Protein AF-0000000072194234 (afdb_homodimer)

Sequence (326 aa):
MRHMRSLVLFLTLMAVPFGAASADTGKDDGQKIIRNGEQASIKGPASCFTGNVRIDPLYPANNAMRSSGGSVTFEPGARSNWHVHPVGQVLIVTAGLGLTQEWGKPVQIIRPGDVVICPVGVKHWHGAAPNSSMTHISICEEKEPGKVVQWLEPVTDAQYDARMRHMRSLVLFLTLMAVPFGAASADTGKDDGQKIIRNGEQASIKGPASCFTGNVRIDPLYPANNAMRSSGGSVTFEPGARSNWHVHPVGQVLIVTAGLGLTQEWGKPVQIIRPGDVVICPVGVKHWHGAAPNSSMTHISICEEKEPGKVVQWLEPVTDAQYDAR

Solvent-accessible surface area (backbone atoms only — not comparable to full-atom values): 17644 Å² total; per-residue (Å²): 134,82,78,76,77,76,78,76,77,78,78,76,76,76,74,71,75,72,71,73,72,71,77,65,80,57,77,65,62,73,69,42,74,49,51,61,82,72,59,72,71,39,75,49,50,72,88,51,28,47,67,56,34,42,34,36,70,65,46,71,51,52,98,70,35,44,47,28,36,29,38,39,36,20,36,50,55,5,29,38,21,29,27,31,16,78,35,15,40,37,36,41,27,69,38,58,34,24,35,34,32,41,73,97,50,74,63,38,82,42,41,54,56,20,29,39,41,35,33,58,64,48,46,29,35,44,30,15,29,72,86,30,38,18,30,29,39,39,38,36,33,46,90,44,92,87,48,43,65,48,80,52,60,74,65,46,72,66,66,69,64,67,100,134,82,78,76,78,78,80,76,78,77,77,77,75,76,75,72,76,72,71,74,71,71,78,66,80,54,77,69,60,74,70,42,73,49,51,60,81,72,61,71,71,38,73,50,50,73,88,50,28,46,66,56,33,42,36,35,70,65,47,73,51,49,96,70,36,42,46,29,36,29,40,39,36,20,36,51,55,4,30,38,21,29,28,30,16,77,34,14,40,37,36,40,29,69,36,58,33,24,33,35,30,42,72,95,50,73,63,41,80,44,41,56,57,20,28,39,41,35,35,58,65,48,46,28,36,44,30,16,30,72,88,31,37,17,29,28,38,40,38,35,33,44,91,44,93,89,48,43,66,48,80,53,59,72,63,46,70,67,66,70,65,66,103

Structure (mmCIF, N/CA/C/O backbone):
data_AF-0000000072194234-model_v1
#
loop_
_entity.id
_entity.type
_entity.pdbx_description
1 polymer '4-carboxymuconolactone decarboxylase'
#
loop_
_atom_site.group_PDB
_atom_site.id
_atom_site.type_symbol
_atom_site.label_atom_id
_atom_site.label_alt_id
_atom_site.label_comp_id
_atom_site.label_asym_id
_atom_site.label_entity_id
_atom_site.label_seq_id
_atom_site.pdbx_PDB_ins_code
_atom_site.Cartn_x
_atom_site.Cartn_y
_atom_site.Cartn_z
_atom_site.occupancy
_atom_site.B_iso_or_equiv
_atom_site.auth_seq_id
_atom_site.auth_comp_id
_atom_site.auth_asym_id
_atom_site.auth_atom_id
_atom_site.pdbx_PDB_model_num
ATOM 1 N N . MET A 1 1 ? 35.125 -26.875 -56.562 1 33.91 1 MET A N 1
ATOM 2 C CA . MET A 1 1 ? 35.094 -26.688 -55.125 1 33.91 1 MET A CA 1
ATOM 3 C C . MET A 1 1 ? 34.656 -25.266 -54.781 1 33.91 1 MET A C 1
ATOM 5 O O . MET A 1 1 ? 35.438 -24.328 -54.844 1 33.91 1 MET A O 1
ATOM 9 N N . ARG A 1 2 ? 33.406 -24.875 -55.25 1 39.5 2 ARG A N 1
ATOM 10 C CA . ARG A 1 2 ? 32.844 -23.547 -55.156 1 39.5 2 ARG A CA 1
ATOM 11 C C . ARG A 1 2 ? 32.688 -23.109 -53.688 1 39.5 2 ARG A C 1
ATOM 13 O O . ARG A 1 2 ? 32.188 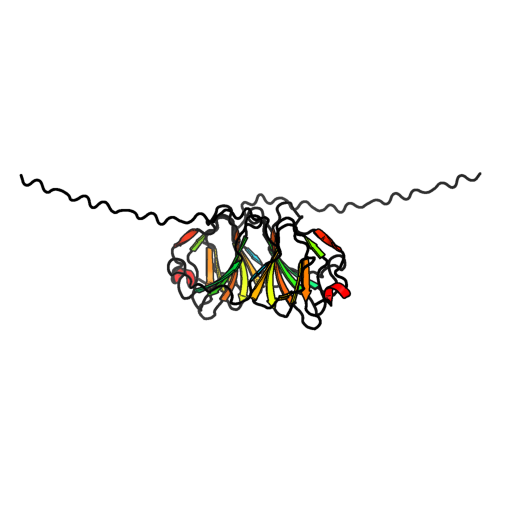-23.859 -52.875 1 39.5 2 ARG A O 1
ATOM 20 N N . HIS A 1 3 ? 33.656 -22.297 -53.25 1 43.22 3 HIS A N 1
ATOM 21 C CA . HIS A 1 3 ? 33.75 -21.656 -51.969 1 43.22 3 HIS A CA 1
ATOM 22 C C . HIS A 1 3 ? 32.5 -20.844 -51.656 1 43.22 3 HIS A C 1
ATOM 24 O O . HIS A 1 3 ? 32.156 -19.922 -52.406 1 43.22 3 HIS A O 1
ATOM 30 N N . MET A 1 4 ? 31.391 -21.547 -51.25 1 41.06 4 MET A N 1
ATOM 31 C CA . MET A 1 4 ? 30.172 -20.875 -50.844 1 41.06 4 MET A CA 1
ATOM 32 C C . MET A 1 4 ? 30.453 -19.906 -49.688 1 41.06 4 MET A C 1
ATOM 34 O O . MET A 1 4 ? 30.984 -20.312 -48.656 1 41.06 4 MET A O 1
ATOM 38 N N . ARG A 1 5 ? 30.781 -18.625 -49.969 1 40.69 5 ARG A N 1
ATOM 39 C CA . ARG A 1 5 ? 30.969 -17.547 -49.031 1 40.69 5 ARG A CA 1
ATOM 40 C C . ARG A 1 5 ? 29.75 -17.391 -48.125 1 40.69 5 ARG A C 1
ATOM 42 O O . ARG A 1 5 ? 28.625 -17.297 -48.594 1 40.69 5 ARG A O 1
ATOM 49 N N . SER A 1 6 ? 29.766 -18.031 -46.938 1 45.06 6 SER A N 1
ATOM 50 C CA . SER A 1 6 ? 28.75 -17.875 -45.906 1 45.06 6 SER A CA 1
ATOM 51 C C . SER A 1 6 ? 28.641 -16.422 -45.438 1 45.06 6 SER A C 1
ATOM 53 O O . SER A 1 6 ? 29.641 -15.797 -45.062 1 45.06 6 SER A O 1
ATOM 55 N N . LEU A 1 7 ? 27.719 -15.672 -46.062 1 43.09 7 LEU A N 1
ATOM 56 C CA . LEU A 1 7 ? 27.438 -14.297 -45.656 1 43.09 7 LEU A CA 1
ATOM 57 C C . LEU A 1 7 ? 27.016 -14.242 -44.188 1 43.09 7 LEU A C 1
ATOM 59 O O . LEU A 1 7 ? 26.031 -14.875 -43.781 1 43.09 7 LEU A O 1
ATOM 63 N N . VAL A 1 8 ? 27.969 -14.062 -43.312 1 38.5 8 VAL A N 1
ATOM 64 C CA . VAL A 1 8 ? 27.688 -13.859 -41.875 1 38.5 8 VAL A CA 1
ATOM 65 C C . VAL A 1 8 ? 26.906 -12.562 -41.688 1 38.5 8 VAL A C 1
ATOM 67 O O . VAL A 1 8 ? 27.375 -11.484 -42.062 1 38.5 8 VAL A O 1
ATOM 70 N N . LEU A 1 9 ? 25.578 -12.633 -41.812 1 37.59 9 LEU A N 1
ATOM 71 C CA . LEU A 1 9 ? 24.766 -11.461 -41.5 1 37.59 9 LEU A CA 1
ATOM 72 C C . LEU A 1 9 ? 24.953 -11.016 -40.062 1 37.59 9 LEU A C 1
ATOM 74 O O . LEU A 1 9 ? 24.766 -11.812 -39.125 1 37.59 9 LEU A O 1
ATOM 78 N N . PHE A 1 10 ? 25.812 -10 -39.812 1 37.25 10 PHE A N 1
ATOM 79 C CA . PHE A 1 10 ? 25.984 -9.375 -38.5 1 37.25 10 PHE A CA 1
ATOM 80 C C . PHE A 1 10 ? 24.688 -8.711 -38.062 1 37.25 10 PHE A C 1
ATOM 82 O O . PHE A 1 10 ? 24.125 -7.871 -38.75 1 37.25 10 PHE A O 1
ATOM 89 N N . LEU A 1 11 ? 23.844 -9.438 -37.281 1 35.19 11 LEU A N 1
ATOM 90 C CA . LEU A 1 11 ? 22.672 -8.828 -36.656 1 35.19 11 LEU A CA 1
ATOM 91 C C . LEU A 1 11 ? 23.078 -7.684 -35.75 1 35.19 11 LEU A C 1
ATOM 93 O O . LEU A 1 11 ? 23.875 -7.883 -34.812 1 35.19 11 LEU A O 1
ATOM 97 N N . THR A 1 12 ? 23.109 -6.492 -36.25 1 37.22 12 THR A N 1
ATOM 98 C CA . THR A 1 12 ? 23.328 -5.297 -35.438 1 37.22 12 THR A CA 1
ATOM 99 C C . THR A 1 12 ? 22.297 -5.199 -34.312 1 37.22 12 THR A C 1
ATOM 101 O O . THR A 1 12 ? 21.094 -5.211 -34.594 1 37.22 12 THR A O 1
ATOM 104 N N . LEU A 1 13 ? 22.656 -5.723 -33.125 1 33.78 13 LEU A N 1
ATOM 105 C CA . LEU A 1 13 ? 21.844 -5.492 -31.953 1 33.78 13 LEU A CA 1
ATOM 106 C C . LEU A 1 13 ? 21.734 -4.004 -31.641 1 33.78 13 LEU A C 1
ATOM 108 O O . LEU A 1 13 ? 22.75 -3.33 -31.422 1 33.78 13 LEU A O 1
ATOM 112 N N . MET A 1 14 ? 20.703 -3.41 -32.188 1 33.97 14 MET A N 1
ATOM 113 C CA . MET A 1 14 ? 20.453 -2.025 -31.797 1 33.97 14 MET A CA 1
ATOM 114 C C . MET A 1 14 ? 20.266 -1.91 -30.281 1 33.97 14 MET A C 1
ATOM 116 O O . MET A 1 14 ? 19.391 -2.541 -29.719 1 33.97 14 MET A O 1
ATOM 120 N N . ALA A 1 15 ? 21.297 -1.658 -29.578 1 32.12 15 ALA A N 1
ATOM 121 C CA . ALA A 1 15 ? 21.203 -1.305 -28.172 1 32.12 15 ALA A CA 1
ATOM 122 C C . ALA A 1 15 ? 20.344 -0.059 -27.984 1 32.12 15 ALA A C 1
ATOM 124 O O . ALA A 1 15 ? 20.594 0.978 -28.594 1 32.12 15 ALA A O 1
ATOM 125 N N . VAL A 1 16 ? 19 -0.252 -27.703 1 34.47 16 VAL A N 1
ATOM 126 C CA . VAL A 1 16 ? 18.219 0.901 -27.297 1 34.47 16 VAL A CA 1
ATOM 127 C C . VAL A 1 16 ? 18.844 1.539 -26.047 1 34.47 16 VAL A C 1
ATOM 129 O O . VAL A 1 16 ? 19.062 0.863 -25.047 1 34.47 16 VAL A O 1
ATOM 132 N N . PRO A 1 17 ? 19.484 2.617 -26.281 1 34.09 17 PRO A N 1
ATOM 133 C CA . PRO A 1 17 ? 19.969 3.252 -25.062 1 34.09 17 PRO A CA 1
ATOM 134 C C . PRO A 1 17 ? 18.875 3.506 -24.047 1 34.09 17 PRO A C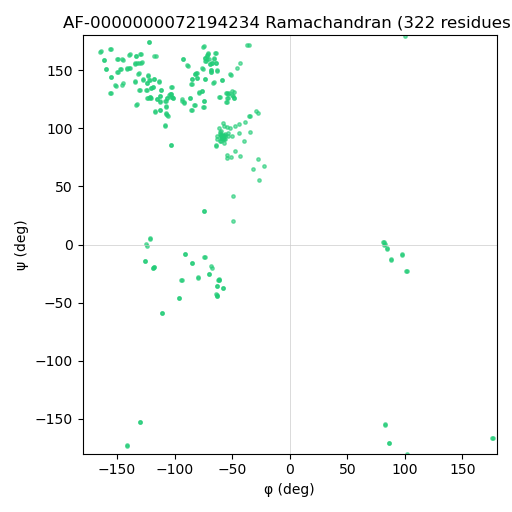 1
ATOM 136 O O . PRO A 1 17 ? 17.812 4.02 -24.391 1 34.09 17 PRO A O 1
ATOM 139 N N . PHE A 1 18 ? 18.859 2.613 -23.078 1 32.62 18 PHE A N 1
ATOM 140 C CA . PHE A 1 18 ? 18.031 3.021 -21.953 1 32.62 18 PHE A CA 1
ATOM 141 C C . PHE A 1 18 ? 18.531 4.332 -21.359 1 32.62 18 PHE A C 1
ATOM 143 O O . PHE A 1 18 ? 19.719 4.469 -21.062 1 32.62 18 PHE A O 1
ATOM 150 N N . GLY A 1 19 ? 18.062 5.441 -21.844 1 27.95 19 GLY A N 1
ATOM 151 C CA . GLY A 1 19 ? 18.375 6.723 -21.219 1 27.95 19 GLY A CA 1
ATOM 152 C C . GLY A 1 19 ? 18.5 6.648 -19.719 1 27.95 19 GLY A C 1
ATOM 153 O O . GLY A 1 19 ? 17.672 6.023 -19.047 1 27.95 19 GLY A O 1
ATOM 154 N N . ALA A 1 20 ? 19.719 6.816 -19.297 1 29.88 20 ALA A N 1
ATOM 155 C CA . ALA A 1 20 ? 19.891 7.047 -17.859 1 29.88 20 ALA A CA 1
ATOM 156 C C . ALA A 1 20 ? 18.922 8.102 -17.359 1 29.88 20 ALA A C 1
ATOM 158 O O . ALA A 1 20 ? 18.828 9.195 -17.922 1 29.88 20 ALA A O 1
ATOM 159 N N . ALA A 1 21 ? 17.828 7.738 -16.703 1 34.56 21 ALA A N 1
ATOM 160 C CA . ALA A 1 21 ? 17.188 8.742 -15.859 1 34.56 21 ALA A CA 1
ATOM 161 C C . ALA A 1 21 ? 18.203 9.516 -15.031 1 34.56 21 ALA A C 1
ATOM 163 O O . ALA A 1 21 ? 19.094 8.914 -14.414 1 34.56 21 ALA A O 1
ATOM 164 N N . SER A 1 22 ? 18.625 10.625 -15.453 1 32.62 22 SER A N 1
ATOM 165 C CA . SER A 1 22 ? 19.375 11.5 -14.562 1 32.62 22 SER A CA 1
ATOM 166 C C . SER A 1 22 ? 18.969 11.312 -13.109 1 32.62 22 SER A C 1
ATOM 168 O O . SER A 1 22 ? 17.781 11.195 -12.805 1 32.62 22 SER A O 1
ATOM 170 N N . ALA A 1 23 ? 19.938 10.828 -12.32 1 36.5 23 ALA A N 1
ATOM 171 C CA . ALA A 1 23 ? 19.766 10.914 -10.875 1 36.5 23 ALA A CA 1
ATOM 172 C C . ALA A 1 23 ? 19.391 12.336 -10.453 1 36.5 23 ALA A C 1
ATOM 174 O O . ALA A 1 23 ? 20.172 13.273 -10.656 1 36.5 23 ALA A O 1
ATOM 175 N N . ASP A 1 24 ? 18.219 12.789 -10.641 1 34.72 24 ASP A N 1
ATOM 176 C CA . ASP A 1 24 ? 17.859 14.07 -10.047 1 34.72 24 ASP A CA 1
ATOM 177 C C . ASP A 1 24 ? 18.438 14.211 -8.648 1 34.72 24 ASP A C 1
ATOM 179 O O . ASP A 1 24 ? 18.375 13.281 -7.84 1 34.72 24 ASP A O 1
ATOM 183 N N . THR A 1 25 ? 19.625 14.711 -8.461 1 39 25 THR A N 1
ATOM 184 C CA . THR A 1 25 ? 20.109 15.172 -7.164 1 39 25 THR A CA 1
ATOM 185 C C . THR A 1 25 ? 18.953 15.625 -6.281 1 39 25 THR A C 1
ATOM 187 O O . THR A 1 25 ? 18.234 16.562 -6.625 1 39 25 THR A O 1
ATOM 190 N N . GLY A 1 26 ? 18.266 14.727 -5.828 1 39.75 26 GLY A N 1
ATOM 191 C CA . GLY A 1 26 ? 16.984 14.68 -5.152 1 39.75 26 GLY A CA 1
ATOM 192 C C . GLY A 1 26 ? 16.875 15.664 -4.004 1 39.75 26 GLY A C 1
ATOM 193 O O . GLY A 1 26 ? 17.109 15.305 -2.848 1 39.75 26 GLY A O 1
ATOM 194 N N . LYS A 1 27 ? 17.641 16.688 -3.9 1 44.62 27 LYS A N 1
ATOM 195 C CA . LYS A 1 27 ? 16.781 17.453 -2.996 1 44.62 27 LYS A CA 1
ATOM 196 C C . LYS A 1 27 ? 15.312 17.172 -3.246 1 44.62 27 LYS A C 1
ATOM 198 O O . LYS A 1 27 ? 14.758 17.562 -4.277 1 44.62 27 LYS A O 1
ATOM 203 N N . ASP A 1 28 ? 14.773 15.953 -3.021 1 54.19 28 ASP A N 1
ATOM 204 C CA . ASP A 1 28 ? 13.414 15.5 -3.311 1 54.19 28 ASP A CA 1
ATOM 205 C C . ASP A 1 28 ? 12.398 16.594 -3.021 1 54.19 28 ASP A C 1
ATOM 207 O O . ASP A 1 28 ? 12.336 17.125 -1.906 1 54.19 28 ASP A O 1
ATOM 211 N N . ASP A 1 29 ? 11.836 17.234 -4.043 1 75.56 29 ASP A N 1
ATOM 212 C CA . ASP A 1 29 ? 10.797 18.25 -4.188 1 75.56 29 ASP A CA 1
ATOM 213 C C . ASP A 1 29 ? 9.602 17.953 -3.281 1 75.56 29 ASP A C 1
ATOM 215 O O . ASP A 1 29 ? 9.555 16.906 -2.641 1 75.56 29 ASP A O 1
ATOM 219 N N . GLY A 1 30 ? 8.727 18.984 -2.859 1 93.56 30 GLY A N 1
ATOM 220 C CA . GLY A 1 30 ? 7.496 19.047 -2.092 1 93.56 30 GLY A CA 1
ATOM 221 C C . GLY A 1 30 ? 6.57 17.875 -2.355 1 93.56 30 GLY A C 1
ATOM 222 O O . GLY A 1 30 ? 6.93 16.938 -3.072 1 93.56 30 GLY A O 1
ATOM 223 N N . GLN A 1 31 ? 5.66 17.766 -1.709 1 97 31 GLN A N 1
ATOM 224 C CA . GLN A 1 31 ? 4.617 16.766 -1.856 1 97 31 GLN A CA 1
ATOM 225 C C . GLN A 1 31 ? 4.133 16.688 -3.301 1 97 31 GLN A C 1
ATOM 227 O O . GLN A 1 31 ? 3.914 17.703 -3.947 1 97 31 GLN A O 1
ATOM 232 N N . LYS A 1 32 ? 4.074 15.461 -3.795 1 97.12 32 LYS A N 1
ATOM 233 C CA . LYS A 1 32 ? 3.537 15.211 -5.129 1 97.12 32 LYS A CA 1
ATOM 234 C C . LYS A 1 32 ? 2.238 14.414 -5.062 1 97.12 32 LYS A C 1
ATOM 236 O O . LYS A 1 32 ? 2.127 13.469 -4.277 1 97.12 32 LYS A O 1
ATOM 241 N N . ILE A 1 33 ? 1.292 14.781 -5.902 1 98.25 33 ILE A N 1
ATOM 242 C CA . ILE A 1 33 ? 0.055 14.023 -6.035 1 98.25 33 ILE A CA 1
ATOM 243 C C . ILE A 1 33 ? -0.057 13.461 -7.453 1 98.25 33 ILE A C 1
ATOM 245 O O . ILE A 1 33 ? -0.13 14.227 -8.422 1 98.25 33 ILE A O 1
ATOM 249 N N . ILE A 1 34 ? -0.021 12.203 -7.586 1 98.38 34 ILE A N 1
ATOM 250 C CA . ILE A 1 34 ? -0.345 11.547 -8.844 1 98.38 34 ILE A CA 1
ATOM 251 C C . ILE A 1 34 ? -1.854 11.328 -8.938 1 98.38 34 ILE A C 1
ATOM 253 O O . ILE A 1 34 ? -2.422 10.539 -8.18 1 98.38 34 ILE A O 1
ATOM 257 N N . ARG A 1 35 ? -2.422 11.969 -9.883 1 98.31 35 ARG A N 1
ATOM 258 C CA . ARG A 1 35 ? -3.877 11.906 -9.992 1 98.31 35 ARG A CA 1
ATOM 259 C C . ARG A 1 35 ? -4.316 10.617 -10.672 1 98.31 35 ARG A C 1
ATOM 261 O O . ARG A 1 35 ? -3.654 10.133 -11.594 1 98.31 35 ARG A O 1
ATOM 268 N N . ASN A 1 36 ? -5.418 10.133 -10.156 1 96.94 36 ASN A N 1
ATOM 269 C CA . ASN A 1 36 ? -6.02 9.008 -10.875 1 96.94 36 ASN A CA 1
ATOM 270 C C . ASN A 1 36 ? -6.156 9.297 -12.359 1 96.94 36 ASN A C 1
ATOM 272 O O . ASN A 1 36 ? -6.637 10.367 -12.75 1 96.94 36 ASN A O 1
ATOM 276 N N . GLY A 1 37 ? -5.652 8.383 -13.195 1 94.69 37 GLY A N 1
ATOM 277 C CA . GLY A 1 37 ? -5.773 8.539 -14.641 1 94.69 37 GLY A CA 1
ATOM 278 C C . GLY A 1 37 ? -4.535 9.125 -15.281 1 94.69 37 GLY A C 1
ATOM 279 O O . GLY A 1 37 ? -4.418 9.141 -16.516 1 94.69 37 GLY A O 1
ATOM 280 N N . GLU A 1 38 ? -3.602 9.578 -14.484 1 96.44 38 GLU A N 1
ATOM 281 C CA . GLU A 1 38 ? -2.416 10.227 -15.039 1 96.44 38 GLU A CA 1
ATOM 282 C C . GLU A 1 38 ? -1.411 9.188 -15.539 1 96.44 38 GLU A C 1
ATOM 284 O O . GLU A 1 38 ? -0.581 9.492 -16.406 1 96.44 38 GLU A O 1
ATOM 289 N N . GLN A 1 39 ? -1.433 8.055 -14.945 1 96.38 39 GLN A N 1
ATOM 290 C CA . GLN A 1 39 ? -0.546 6.973 -15.367 1 96.38 39 GLN A CA 1
ATOM 291 C C . GLN A 1 39 ? -1.302 5.93 -16.188 1 96.38 39 GLN A C 1
ATOM 293 O O . GLN A 1 39 ? -2.385 5.492 -15.797 1 96.38 39 GLN A O 1
ATOM 298 N N . ALA A 1 40 ? -0.697 5.535 -17.25 1 97.44 40 ALA A N 1
ATOM 299 C CA . ALA A 1 40 ? -1.341 4.562 -18.125 1 97.44 40 ALA A CA 1
ATOM 300 C C . ALA A 1 40 ? -1.325 3.168 -17.5 1 97.44 40 ALA A C 1
ATOM 302 O O . ALA A 1 40 ? -0.331 2.762 -16.891 1 97.44 40 ALA A O 1
ATOM 303 N N . SER A 1 41 ? -2.426 2.51 -17.734 1 98.12 41 SER A N 1
ATOM 304 C CA . SER A 1 41 ? -2.445 1.087 -17.406 1 98.12 41 SER A CA 1
ATOM 305 C C . SER A 1 41 ? -1.533 0.298 -18.344 1 98.12 41 SER A C 1
ATOM 307 O O . SER A 1 41 ? -1.292 0.711 -19.484 1 98.12 41 SER A O 1
ATOM 309 N N . ILE A 1 42 ? -1.104 -0.825 -17.812 1 98 42 ILE A N 1
ATOM 310 C CA . ILE A 1 42 ? -0.236 -1.729 -18.562 1 98 42 ILE A CA 1
ATOM 311 C C . ILE A 1 42 ? -0.868 -3.117 -18.625 1 98 42 ILE A C 1
ATOM 313 O O . ILE A 1 42 ? -1.402 -3.607 -17.625 1 98 42 ILE A O 1
ATOM 317 N N . LYS A 1 43 ? -0.768 -3.723 -19.766 1 98.38 43 LYS A N 1
ATOM 318 C CA . LYS A 1 43 ? -1.16 -5.125 -19.844 1 98.38 43 LYS A CA 1
ATOM 319 C C . LYS A 1 43 ? -0.076 -6.035 -19.281 1 98.38 43 LYS A C 1
ATOM 321 O O . LYS A 1 43 ? 1.101 -5.898 -19.625 1 98.38 43 LYS A O 1
ATOM 326 N N . GLY A 1 44 ? -0.503 -6.91 -18.438 1 98.25 44 GLY A N 1
ATOM 327 C CA . GLY A 1 44 ? 0.459 -7.898 -17.969 1 98.25 44 GLY A CA 1
ATOM 328 C C . GLY A 1 44 ? 1.012 -8.766 -19.094 1 98.25 44 GLY A C 1
ATOM 329 O O . GLY A 1 44 ? 0.251 -9.375 -19.844 1 98.25 44 GLY A O 1
ATOM 330 N N . PRO A 1 45 ? 2.266 -8.82 -19.172 1 98.06 45 PRO A N 1
ATOM 331 C CA . PRO A 1 45 ? 2.836 -9.586 -20.281 1 98.06 45 PRO A CA 1
ATOM 332 C C . PRO A 1 45 ? 2.59 -11.086 -20.156 1 98.06 45 PRO A C 1
ATOM 334 O O . PRO A 1 45 ? 2.602 -11.625 -19.047 1 98.06 45 PRO A O 1
ATOM 337 N N . ALA A 1 46 ? 2.488 -11.797 -21.25 1 97.81 46 ALA A N 1
ATOM 338 C CA . ALA A 1 46 ? 2.238 -13.234 -21.281 1 97.81 46 ALA A CA 1
ATOM 339 C C . ALA A 1 46 ? 3.43 -14.008 -20.719 1 97.81 46 ALA A C 1
ATOM 341 O O . ALA A 1 46 ? 3.299 -15.18 -20.344 1 97.81 46 ALA A O 1
ATOM 342 N N . SER A 1 47 ? 4.586 -13.336 -20.703 1 98.06 47 SER A N 1
ATOM 343 C CA . SER A 1 47 ? 5.781 -13.977 -20.172 1 98.06 47 SER A CA 1
ATOM 344 C C . SER A 1 47 ? 5.727 -14.078 -18.641 1 98.06 47 SER A C 1
ATOM 346 O O . SER A 1 47 ? 6.512 -14.812 -18.031 1 98.06 47 SER A O 1
ATOM 348 N N . CYS A 1 48 ? 4.727 -13.375 -17.984 1 98.44 48 CYS A N 1
ATOM 349 C CA . CYS A 1 48 ? 4.699 -13.328 -16.531 1 98.44 48 CYS A CA 1
ATOM 350 C C . CYS A 1 48 ? 3.348 -13.789 -16 1 98.44 48 CYS A C 1
ATOM 352 O O . CYS A 1 48 ? 3.205 -14.055 -14.805 1 98.44 48 CYS A O 1
ATOM 354 N N . PHE A 1 49 ? 2.406 -13.852 -16.938 1 98.75 49 PHE A N 1
ATOM 355 C CA . PHE A 1 49 ? 1.04 -14.125 -16.516 1 98.75 49 PHE A CA 1
ATOM 356 C C . PHE A 1 49 ? 0.354 -15.086 -17.469 1 98.75 49 PHE A C 1
ATOM 358 O O . PHE A 1 49 ? 0.684 -15.125 -18.656 1 98.75 49 PHE A O 1
ATOM 365 N N . THR A 1 50 ? -0.573 -15.805 -16.922 1 98.69 50 THR A N 1
ATOM 366 C CA . THR A 1 50 ? -1.588 -16.516 -17.688 1 98.69 50 THR A CA 1
ATOM 367 C C . THR A 1 50 ? -2.926 -15.781 -17.625 1 98.69 50 THR A C 1
ATOM 369 O O . THR A 1 50 ? -3.406 -15.453 -16.531 1 98.69 50 THR A O 1
ATOM 372 N N . GLY A 1 51 ? -3.545 -15.547 -18.812 1 98.62 51 GLY A N 1
ATOM 373 C CA . GLY A 1 51 ? -4.797 -14.812 -18.844 1 98.62 51 GLY A CA 1
ATOM 374 C C . GLY A 1 51 ? -4.605 -13.312 -18.906 1 98.62 51 GLY A C 1
ATOM 375 O O . GLY A 1 51 ? -3.494 -12.828 -19.141 1 98.62 51 GLY A O 1
ATOM 376 N N . ASN A 1 52 ? -5.699 -12.594 -18.75 1 98.81 52 ASN A N 1
ATOM 377 C CA . ASN A 1 52 ? -5.668 -11.141 -18.859 1 98.81 52 ASN A CA 1
ATOM 378 C C . ASN A 1 52 ? -5.445 -10.484 -17.5 1 98.81 52 ASN A C 1
ATOM 380 O O . ASN A 1 52 ? -6.215 -10.703 -16.562 1 98.81 52 ASN A O 1
ATOM 384 N N . VAL A 1 53 ? -4.395 -9.742 -17.469 1 98.94 53 VAL A N 1
ATOM 385 C CA . VAL A 1 53 ? -4.02 -9.008 -16.266 1 98.94 53 VAL A CA 1
ATOM 386 C C . VAL A 1 53 ? -3.74 -7.551 -16.609 1 98.94 53 VAL A C 1
ATOM 388 O O . VAL A 1 53 ? -3.074 -7.258 -17.594 1 98.94 53 VAL A O 1
ATOM 391 N N . ARG A 1 54 ? -4.301 -6.676 -15.828 1 98.88 54 ARG A N 1
ATOM 392 C CA . ARG A 1 54 ? -4.027 -5.25 -15.969 1 98.88 54 ARG A CA 1
ATOM 393 C C . ARG A 1 54 ? -3.24 -4.723 -14.773 1 98.88 54 ARG A C 1
ATOM 395 O O . ARG A 1 54 ? -3.6 -4.984 -13.617 1 98.88 54 ARG A O 1
ATOM 402 N N . ILE A 1 55 ? -2.211 -3.984 -15.047 1 98.69 55 ILE A N 1
ATOM 403 C CA . ILE A 1 55 ? -1.384 -3.371 -14.016 1 98.69 55 ILE A CA 1
ATOM 404 C C . ILE A 1 55 ? -1.547 -1.854 -14.055 1 98.69 55 ILE A C 1
ATOM 406 O O . ILE A 1 55 ? -1.34 -1.23 -15.102 1 98.69 55 ILE A O 1
ATOM 410 N N . ASP A 1 56 ? -1.933 -1.271 -12.992 1 98.56 56 ASP A N 1
ATOM 411 C CA . ASP A 1 56 ? -1.977 0.175 -12.805 1 98.56 56 ASP A CA 1
ATOM 412 C C . ASP A 1 56 ? -0.877 0.636 -11.852 1 98.56 56 ASP A C 1
ATOM 414 O O . ASP A 1 56 ? -1.003 0.487 -10.633 1 98.56 56 ASP A O 1
ATOM 418 N N . PRO A 1 57 ? 0.186 1.193 -12.422 1 97.94 57 PRO A N 1
ATOM 419 C CA . PRO A 1 57 ? 1.222 1.687 -11.508 1 97.94 57 PRO A CA 1
ATOM 420 C C . PRO A 1 57 ? 0.698 2.736 -10.531 1 97.94 57 PRO A C 1
ATOM 422 O O . PRO A 1 57 ? -0.139 3.564 -10.898 1 97.94 57 PRO A O 1
ATOM 425 N N . LEU A 1 58 ? 1.167 2.68 -9.336 1 98.38 58 LEU A N 1
ATOM 426 C CA . LEU A 1 58 ? 0.71 3.65 -8.344 1 98.38 58 LEU A CA 1
ATOM 427 C C . LEU A 1 58 ? 1.829 4.617 -7.977 1 98.38 58 LEU A C 1
ATOM 429 O O . LEU A 1 58 ? 1.688 5.832 -8.141 1 98.38 58 LEU A O 1
ATOM 433 N N . TYR A 1 59 ? 2.986 4.082 -7.449 1 97.31 59 TYR A N 1
ATOM 434 C CA . TYR A 1 59 ? 4.133 4.922 -7.121 1 97.31 59 TYR A CA 1
ATOM 435 C C . TYR A 1 59 ? 5.438 4.152 -7.281 1 97.31 59 TYR A C 1
ATOM 437 O O . TYR A 1 59 ? 5.48 2.939 -7.055 1 97.31 59 TYR A O 1
ATOM 445 N N . PRO A 1 60 ? 6.484 4.867 -7.645 1 95.38 60 PRO A N 1
ATOM 446 C CA . PRO A 1 60 ? 7.805 4.242 -7.777 1 95.38 60 PRO A CA 1
ATOM 447 C C . PRO A 1 60 ? 8.633 4.344 -6.5 1 95.38 60 PRO A C 1
ATOM 449 O O . PRO A 1 60 ? 8.328 5.156 -5.621 1 95.38 60 PRO A O 1
ATOM 452 N N . ALA A 1 61 ? 9.617 3.439 -6.457 1 94.44 61 ALA A N 1
ATOM 453 C CA . ALA A 1 61 ? 10.648 3.654 -5.445 1 94.44 61 ALA A CA 1
ATOM 454 C C . ALA A 1 61 ? 11.422 4.941 -5.715 1 94.44 61 ALA A C 1
ATOM 456 O O . ALA A 1 61 ? 11.375 5.48 -6.824 1 94.44 61 ALA A O 1
ATOM 457 N N . ASN A 1 62 ? 11.984 5.438 -4.664 1 90.75 62 ASN A N 1
ATOM 458 C CA . ASN A 1 62 ? 12.875 6.586 -4.812 1 90.75 62 ASN A CA 1
ATOM 459 C C . ASN A 1 62 ? 14.078 6.488 -3.881 1 90.75 62 ASN A C 1
ATOM 461 O O . ASN A 1 62 ? 14.328 5.438 -3.289 1 90.75 62 ASN A O 1
ATOM 465 N N . ASN A 1 63 ? 14.867 7.512 -3.795 1 88.06 63 ASN A N 1
ATOM 466 C CA . ASN A 1 63 ? 16.125 7.457 -3.053 1 88.06 63 ASN A CA 1
ATOM 467 C C . ASN A 1 63 ? 15.883 7.18 -1.572 1 88.06 63 ASN A C 1
ATOM 469 O O . ASN A 1 63 ? 16.703 6.527 -0.92 1 88.06 63 ASN A O 1
ATOM 473 N N . ALA A 1 64 ? 14.766 7.625 -1.1 1 89.19 64 ALA A N 1
ATOM 474 C CA . ALA A 1 64 ? 14.5 7.484 0.33 1 89.19 64 ALA A CA 1
ATOM 475 C C . ALA A 1 64 ? 13.664 6.242 0.614 1 89.19 64 ALA A C 1
ATOM 477 O O . ALA A 1 64 ? 13.961 5.48 1.535 1 89.19 64 ALA A O 1
ATOM 478 N N . MET A 1 65 ? 12.633 6.09 -0.18 1 92.19 65 MET A N 1
ATOM 479 C CA . MET A 1 65 ? 11.727 4.961 -0.018 1 92.19 65 MET A CA 1
ATOM 480 C C . MET A 1 65 ? 12.023 3.875 -1.051 1 92.19 65 MET A C 1
ATOM 482 O O . MET A 1 65 ? 11.883 4.105 -2.254 1 92.19 65 MET A O 1
ATOM 486 N N . ARG A 1 66 ? 12.234 2.664 -0.524 1 93.5 66 ARG A N 1
ATOM 487 C CA . ARG A 1 66 ? 12.609 1.546 -1.386 1 93.5 66 ARG A CA 1
ATOM 488 C C . ARG A 1 66 ? 11.375 0.882 -1.983 1 93.5 66 ARG A C 1
ATOM 490 O O . ARG A 1 66 ? 11.477 0.096 -2.928 1 93.5 66 ARG A O 1
ATOM 497 N N . SER A 1 67 ? 10.25 1.148 -1.438 1 95.75 67 SER A N 1
ATOM 498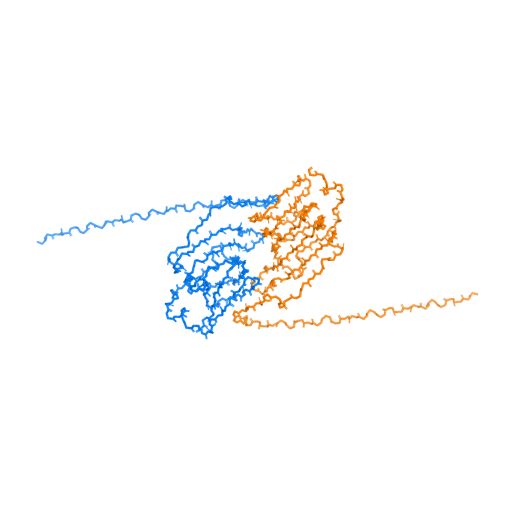 C CA . SER A 1 67 ? 9.047 0.441 -1.857 1 95.75 67 SER A CA 1
ATOM 499 C C . SER A 1 67 ? 8.453 1.06 -3.119 1 95.75 67 SER A C 1
ATOM 501 O O . SER A 1 67 ? 8.594 2.262 -3.352 1 95.75 67 SER A O 1
ATOM 503 N N . SER A 1 68 ? 7.895 0.286 -3.904 1 97.12 68 SER A N 1
ATOM 504 C CA . SER A 1 68 ? 7.027 0.652 -5.016 1 97.12 68 SER A CA 1
ATOM 505 C C . SER A 1 68 ? 5.711 -0.123 -4.973 1 97.12 68 SER A C 1
ATOM 507 O O . SER A 1 68 ? 5.629 -1.174 -4.332 1 97.12 68 SER A O 1
ATOM 509 N N . GLY A 1 69 ? 4.703 0.48 -5.617 1 97.75 69 GLY A N 1
ATOM 510 C CA . GLY A 1 69 ? 3.4 -0.162 -5.555 1 97.75 69 GLY A CA 1
ATOM 511 C C . GLY A 1 69 ? 2.631 -0.074 -6.859 1 97.75 69 GLY A C 1
ATOM 512 O O . GLY A 1 69 ? 2.803 0.876 -7.625 1 97.75 69 GLY A O 1
ATOM 513 N N . GLY A 1 70 ? 1.823 -1.022 -7.055 1 98.38 70 GLY A N 1
ATOM 514 C CA . GLY A 1 70 ? 0.883 -1.065 -8.164 1 98.38 70 GLY A CA 1
ATOM 515 C C . GLY A 1 70 ? -0.418 -1.763 -7.816 1 98.38 70 GLY A C 1
ATOM 516 O O . GLY A 1 70 ? -0.454 -2.611 -6.922 1 98.38 70 GLY A O 1
ATOM 517 N N . SER A 1 71 ? -1.441 -1.355 -8.469 1 98.81 71 SER A N 1
ATOM 518 C CA . SER A 1 71 ? -2.707 -2.08 -8.43 1 98.81 71 SER A CA 1
ATOM 519 C C . SER A 1 71 ? -2.814 -3.07 -9.586 1 98.81 71 SER A C 1
ATOM 521 O O . SER A 1 71 ? -2.664 -2.691 -10.75 1 98.81 71 SER A O 1
ATOM 523 N N . VAL A 1 72 ? -3.051 -4.305 -9.297 1 98.94 72 VAL A N 1
ATOM 524 C CA . VAL A 1 72 ? -3.074 -5.352 -10.32 1 98.94 72 VAL A CA 1
ATOM 525 C C . VAL A 1 72 ? -4.438 -6.043 -10.32 1 98.94 72 VAL A C 1
ATOM 527 O O . VAL A 1 72 ? -4.895 -6.527 -9.281 1 98.94 72 VAL A O 1
ATOM 530 N N . THR A 1 73 ? -5.035 -6.082 -11.43 1 98.94 73 THR A N 1
ATOM 531 C CA . THR A 1 73 ? -6.332 -6.73 -11.594 1 98.94 73 THR A CA 1
ATOM 532 C C . THR A 1 73 ? -6.207 -7.969 -12.477 1 98.94 73 THR A C 1
ATOM 534 O O . THR A 1 73 ? -5.715 -7.891 -13.602 1 98.94 73 THR A O 1
ATOM 537 N N . PHE A 1 74 ? -6.688 -8.992 -11.977 1 98.94 74 PHE A N 1
ATOM 538 C CA . PHE A 1 74 ? -6.738 -10.266 -12.688 1 98.94 74 PHE A CA 1
ATOM 539 C C . PHE A 1 74 ? -8.156 -10.586 -13.133 1 98.94 74 PHE A C 1
ATOM 541 O O . PHE A 1 74 ? -9.078 -10.602 -12.312 1 98.94 74 PHE A O 1
ATOM 548 N N . GLU A 1 75 ? -8.32 -10.852 -14.398 1 98.94 75 GLU A N 1
ATOM 549 C CA . GLU A 1 75 ? -9.602 -11.367 -14.852 1 98.94 75 GLU A CA 1
ATOM 550 C C . GLU A 1 75 ? -9.812 -12.812 -14.406 1 98.94 75 GLU A C 1
ATOM 552 O O . GLU A 1 75 ? -8.859 -13.484 -14 1 98.94 75 GLU A O 1
ATOM 557 N N . PRO A 1 76 ? -11.047 -13.25 -14.445 1 98.88 76 PRO A N 1
ATOM 558 C CA . PRO A 1 76 ? -11.328 -14.609 -13.977 1 98.88 76 PRO A CA 1
ATOM 559 C C . PRO A 1 76 ? -10.375 -15.648 -14.562 1 98.88 76 PRO A C 1
ATOM 561 O O . PRO A 1 76 ? -10.141 -15.664 -15.781 1 98.88 76 PRO A O 1
ATOM 564 N N . GLY A 1 77 ? -9.773 -16.375 -13.68 1 98.56 77 GLY A N 1
ATOM 565 C CA . GLY A 1 77 ? -8.898 -17.469 -14.102 1 98.56 77 GLY A CA 1
ATOM 566 C C . GLY A 1 77 ? -7.465 -17.016 -14.328 1 98.56 77 GLY A C 1
ATOM 567 O O . GLY A 1 77 ? -6.562 -17.844 -14.438 1 98.56 77 GLY A O 1
ATOM 568 N N . ALA A 1 78 ? -7.207 -15.727 -14.398 1 98.88 78 ALA A N 1
ATOM 569 C CA . ALA A 1 78 ? -5.863 -15.211 -14.648 1 98.88 78 ALA A CA 1
ATOM 570 C C . ALA A 1 78 ? -4.992 -15.328 -13.398 1 98.88 78 ALA A C 1
ATOM 572 O O . ALA A 1 78 ? -5.492 -15.25 -12.273 1 98.88 78 ALA A O 1
ATOM 573 N N . ARG A 1 79 ? -3.652 -15.469 -13.586 1 98.88 79 ARG A N 1
ATOM 574 C CA . ARG A 1 79 ? -2.715 -15.641 -12.477 1 98.88 79 ARG A CA 1
ATOM 575 C C . ARG A 1 79 ? -1.29 -15.312 -12.914 1 98.88 79 ARG A C 1
ATOM 577 O O . ARG A 1 79 ? -0.968 -15.383 -14.102 1 98.88 79 ARG A O 1
ATOM 584 N N . SER A 1 80 ? -0.526 -15.031 -11.961 1 98.88 80 SER A N 1
ATOM 585 C CA . SER A 1 80 ? 0.901 -14.867 -12.219 1 98.88 80 SER A CA 1
ATOM 586 C C . SER A 1 80 ? 1.577 -16.203 -12.461 1 98.88 80 SER A C 1
ATOM 588 O O . SER A 1 80 ? 1.072 -17.25 -12.031 1 98.88 80 SER A O 1
ATOM 590 N N . ASN A 1 81 ? 2.752 -16.109 -13.086 1 98.88 81 ASN A N 1
ATOM 591 C CA . ASN A 1 81 ? 3.668 -17.234 -13 1 98.88 81 ASN A CA 1
ATOM 592 C C . ASN A 1 81 ? 4.164 -17.453 -11.57 1 98.88 81 ASN A C 1
ATOM 594 O O . ASN A 1 81 ? 4.059 -16.547 -10.734 1 98.88 81 ASN A O 1
ATOM 598 N N . TRP A 1 82 ? 4.633 -18.656 -11.367 1 98.88 82 TRP A N 1
ATOM 599 C CA . TRP A 1 82 ? 5.457 -18.812 -10.164 1 98.88 82 TRP A CA 1
ATOM 600 C C . TRP A 1 82 ? 6.551 -17.75 -10.125 1 98.88 82 TRP A C 1
ATOM 602 O O . TRP A 1 82 ? 7.137 -17.406 -11.156 1 98.88 82 TRP A O 1
ATOM 612 N N . HIS A 1 83 ? 6.918 -17.266 -8.898 1 98.75 83 HIS A N 1
ATOM 613 C CA . HIS A 1 83 ? 7.969 -16.266 -8.789 1 98.75 83 HIS A CA 1
ATOM 614 C C . HIS A 1 83 ? 8.477 -16.156 -7.359 1 98.75 83 HIS A C 1
ATOM 616 O O . HIS A 1 83 ? 7.898 -16.734 -6.441 1 98.75 83 HIS A O 1
ATOM 622 N N . VAL A 1 84 ? 9.57 -15.5 -7.238 1 97.81 84 VAL A N 1
ATOM 623 C CA . VAL A 1 84 ? 10.164 -15.18 -5.941 1 97.81 84 VAL A CA 1
ATOM 624 C C . VAL A 1 84 ? 10.555 -13.703 -5.902 1 97.81 84 VAL A C 1
ATOM 626 O O . VAL A 1 84 ? 10.734 -13.078 -6.949 1 97.81 84 VAL A O 1
ATOM 629 N N . HIS A 1 85 ? 10.625 -13.203 -4.707 1 97.19 85 HIS A N 1
ATOM 630 C CA . HIS A 1 85 ? 11.055 -11.82 -4.508 1 97.19 85 HIS A CA 1
ATOM 631 C C . HIS A 1 85 ? 12.328 -11.758 -3.668 1 97.19 85 HIS A C 1
ATOM 633 O O . HIS A 1 85 ? 12.406 -12.375 -2.604 1 97.19 85 HIS A O 1
ATOM 639 N N . PRO A 1 86 ? 13.281 -10.93 -4.074 1 94.62 86 PRO A N 1
ATOM 640 C CA . PRO A 1 86 ? 14.531 -10.812 -3.318 1 94.62 86 PRO A CA 1
ATOM 641 C C . PRO A 1 86 ? 14.336 -10.117 -1.972 1 94.62 86 PRO A C 1
ATOM 643 O O . PRO A 1 86 ? 15.133 -10.32 -1.051 1 94.62 86 PRO A O 1
ATOM 646 N N . VAL A 1 87 ? 13.328 -9.289 -1.825 1 94.5 87 VAL A N 1
ATOM 647 C CA . VAL A 1 87 ? 13.148 -8.539 -0.587 1 94.5 87 VAL A CA 1
ATOM 648 C C . VAL A 1 87 ? 11.758 -8.82 -0.013 1 94.5 87 VAL A C 1
ATOM 650 O O . VAL A 1 87 ? 11.367 -8.219 0.991 1 94.5 87 VAL A O 1
ATOM 653 N N . GLY A 1 88 ? 10.953 -9.617 -0.665 1 94.25 88 GLY A N 1
ATOM 654 C CA . GLY A 1 88 ? 9.594 -9.914 -0.245 1 94.25 88 GLY A CA 1
ATOM 655 C C . GLY A 1 88 ? 8.539 -9.141 -1.022 1 94.25 88 GLY A C 1
ATOM 656 O O . GLY A 1 88 ? 8.875 -8.383 -1.938 1 94.25 88 GLY A O 1
ATOM 657 N N . GLN A 1 89 ? 7.258 -9.414 -0.631 1 97.88 89 GLN A N 1
ATOM 658 C CA . GLN A 1 89 ? 6.098 -8.773 -1.245 1 97.88 89 GLN A CA 1
ATOM 659 C C . GLN A 1 89 ? 4.906 -8.766 -0.293 1 97.88 89 GLN A C 1
ATOM 661 O O . GLN A 1 89 ? 4.688 -9.727 0.446 1 97.88 89 GLN A O 1
ATOM 666 N N . VAL A 1 90 ? 4.168 -7.699 -0.375 1 98.62 90 VAL A N 1
ATOM 667 C CA . VAL A 1 90 ? 2.898 -7.609 0.334 1 98.62 90 VAL A CA 1
ATOM 668 C C . VAL A 1 90 ? 1.765 -7.379 -0.663 1 98.62 90 VAL A C 1
ATOM 670 O O . VAL A 1 90 ? 1.896 -6.57 -1.586 1 98.62 90 VAL A O 1
ATOM 673 N N . LEU A 1 91 ? 0.654 -8.086 -0.531 1 98.94 91 LEU A N 1
ATOM 674 C CA . LEU A 1 91 ? -0.568 -7.883 -1.301 1 98.94 91 LEU A CA 1
ATOM 675 C C . LEU A 1 91 ? -1.714 -7.445 -0.395 1 98.94 91 LEU A C 1
ATOM 677 O O . LEU A 1 91 ? -2.006 -8.102 0.606 1 98.94 91 LEU A O 1
ATOM 681 N N . ILE A 1 92 ? -2.309 -6.355 -0.709 1 98.94 92 ILE A N 1
ATOM 682 C CA . ILE A 1 92 ? -3.547 -5.938 -0.061 1 98.94 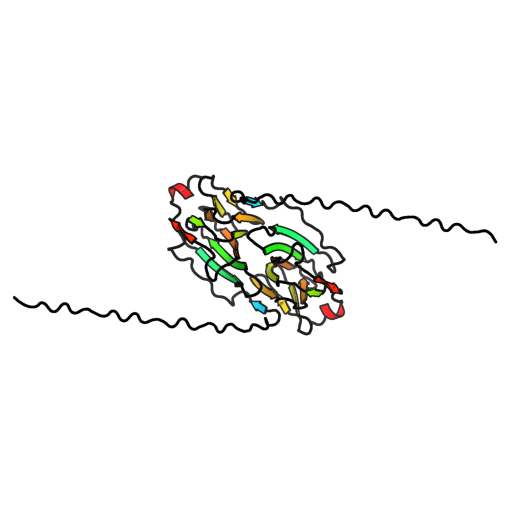92 ILE A CA 1
ATOM 683 C C . ILE A 1 92 ? -4.723 -6.133 -1.016 1 98.94 92 ILE A C 1
ATOM 685 O O . ILE A 1 92 ? -4.859 -5.402 -2.002 1 98.94 92 ILE A O 1
ATOM 689 N N . VAL A 1 93 ? -5.586 -7.07 -0.708 1 98.94 93 VAL A N 1
ATOM 690 C CA . VAL A 1 93 ? -6.695 -7.363 -1.609 1 98.94 93 VAL A CA 1
ATOM 691 C C . VAL A 1 93 ? -7.773 -6.289 -1.476 1 98.94 93 VAL A C 1
ATOM 693 O O . VAL A 1 93 ? -8.219 -5.984 -0.368 1 98.94 93 VAL A O 1
ATOM 696 N N . THR A 1 94 ? -8.219 -5.789 -2.615 1 98.75 94 THR A N 1
ATOM 697 C CA . THR A 1 94 ? -9.125 -4.652 -2.541 1 98.75 94 THR A CA 1
ATOM 698 C C . THR A 1 94 ? -10.477 -4.992 -3.17 1 98.75 94 THR A C 1
ATOM 700 O O . THR A 1 94 ? -11.469 -4.309 -2.926 1 98.75 94 THR A O 1
ATOM 703 N N . ALA A 1 95 ? -10.492 -6.008 -4.004 1 98.75 95 ALA A N 1
ATOM 704 C CA . ALA A 1 95 ? -11.758 -6.348 -4.652 1 98.75 95 ALA A CA 1
ATOM 705 C C . ALA A 1 95 ? -11.742 -7.785 -5.164 1 98.75 95 ALA A C 1
ATOM 707 O O . ALA A 1 95 ? -10.68 -8.312 -5.516 1 98.75 95 ALA A O 1
ATOM 708 N N . GLY A 1 96 ? -12.898 -8.406 -5.223 1 98.69 96 GLY A N 1
ATOM 709 C CA . GLY A 1 96 ? -13.086 -9.688 -5.879 1 98.69 96 GLY A CA 1
ATOM 710 C C . GLY A 1 96 ? -12.711 -10.875 -5.008 1 98.69 96 GLY A C 1
ATOM 711 O O . GLY A 1 96 ? -12.922 -10.844 -3.793 1 98.69 96 GLY A O 1
ATOM 712 N N . LEU A 1 97 ? -12.367 -11.945 -5.688 1 98.88 97 LEU A N 1
ATOM 713 C CA . LEU A 1 97 ? -11.992 -13.211 -5.066 1 98.88 97 LEU A CA 1
ATOM 714 C C . LEU A 1 97 ? -10.727 -13.773 -5.699 1 98.88 97 LEU A C 1
ATOM 716 O O . LEU A 1 97 ? -10.695 -14.039 -6.902 1 98.88 97 LEU A O 1
ATOM 720 N N . GLY A 1 98 ? -9.719 -13.938 -4.832 1 98.81 98 GLY A N 1
ATOM 721 C CA . GLY A 1 98 ? -8.438 -14.367 -5.379 1 98.81 98 GLY A CA 1
ATOM 722 C C . GLY A 1 98 ? -7.934 -15.664 -4.777 1 98.81 98 GLY A C 1
ATOM 723 O O . GLY A 1 98 ? -8.562 -16.219 -3.875 1 98.81 98 GLY A O 1
ATOM 724 N N . LEU A 1 99 ? -6.84 -16.094 -5.375 1 98.88 99 LEU A N 1
ATOM 725 C CA . LEU A 1 99 ? -6.113 -17.281 -4.934 1 98.88 99 LEU A CA 1
ATOM 726 C C . LEU A 1 99 ? -4.621 -16.984 -4.809 1 98.88 99 LEU A C 1
ATOM 728 O O . LEU A 1 99 ? -4.074 -16.203 -5.586 1 98.88 99 LEU A O 1
ATOM 732 N N . THR A 1 100 ? -4.004 -17.641 -3.875 1 98.88 100 THR A N 1
ATOM 733 C CA . THR A 1 100 ? -2.549 -17.656 -3.77 1 98.88 100 THR A CA 1
ATOM 734 C C . THR A 1 100 ? -2.051 -19 -3.254 1 98.88 100 THR A C 1
ATOM 736 O O . THR A 1 100 ? -2.797 -19.734 -2.609 1 98.88 100 THR A O 1
ATOM 739 N N . GLN A 1 101 ? -0.777 -19.188 -3.561 1 98.62 101 GL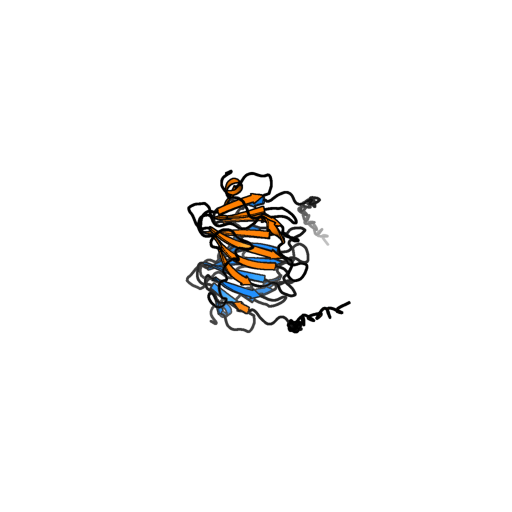N A N 1
ATOM 740 C CA . GLN A 1 101 ? -0.188 -20.469 -3.141 1 98.62 101 GLN A CA 1
ATOM 741 C C . GLN A 1 101 ? 1.327 -20.344 -3.006 1 98.62 101 GLN A C 1
ATOM 743 O O . GLN A 1 101 ? 1.992 -19.781 -3.875 1 98.62 101 GLN A O 1
ATOM 748 N N . GLU A 1 102 ? 1.744 -20.781 -1.935 1 98.25 102 GLU A N 1
ATOM 749 C CA . GLU A 1 102 ? 3.164 -21.078 -1.772 1 98.25 102 GLU A CA 1
ATOM 750 C C . GLU A 1 102 ? 3.5 -22.484 -2.285 1 98.25 102 GLU A C 1
ATOM 752 O O . GLU A 1 102 ? 2.754 -23.422 -2.043 1 98.25 102 GLU A O 1
ATOM 757 N N . TRP A 1 103 ? 4.621 -22.547 -2.867 1 97.81 103 TRP A N 1
ATOM 758 C CA . TRP A 1 103 ? 5.027 -23.828 -3.424 1 97.81 103 TRP A CA 1
ATOM 759 C C . TRP A 1 103 ? 4.984 -24.922 -2.361 1 97.81 103 TRP A C 1
ATOM 761 O O . TRP A 1 103 ? 5.547 -24.766 -1.273 1 97.81 103 TRP A O 1
ATOM 771 N N . GLY A 1 104 ? 4.359 -25.969 -2.732 1 95.81 104 GLY A N 1
ATOM 772 C CA . GLY A 1 104 ? 4.273 -27.125 -1.849 1 95.81 104 GLY A CA 1
ATOM 773 C C . GLY A 1 104 ? 3.176 -27 -0.811 1 95.81 104 GLY A C 1
ATOM 774 O O . GLY A 1 104 ? 2.982 -27.891 0.008 1 9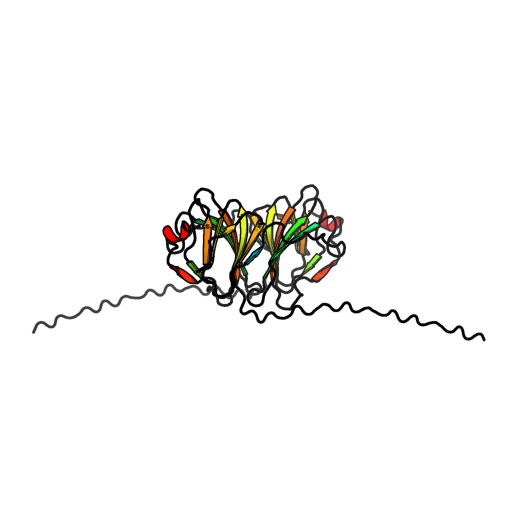5.81 104 GLY A O 1
ATOM 775 N N . LYS A 1 105 ? 2.43 -25.938 -0.759 1 96.94 105 LYS A N 1
ATOM 776 C CA . LYS A 1 105 ? 1.344 -25.719 0.193 1 96.94 105 LYS A CA 1
ATOM 777 C C . LYS A 1 105 ? -0 -25.609 -0.522 1 96.94 105 LYS A C 1
ATOM 779 O O . LYS A 1 105 ? -0.049 -25.438 -1.741 1 96.94 105 LYS A O 1
ATOM 784 N N . PRO A 1 106 ? -1.021 -25.766 0.218 1 96.75 106 PRO A N 1
ATOM 785 C CA . PRO A 1 106 ? -2.328 -25.688 -0.437 1 96.75 106 PRO A CA 1
ATOM 786 C C . PRO A 1 106 ? -2.648 -24.297 -0.959 1 96.75 106 PRO A C 1
ATOM 788 O O . PRO A 1 106 ? -2.166 -23.297 -0.408 1 96.75 106 PRO A O 1
ATOM 791 N N . VAL A 1 107 ? -3.518 -24.266 -1.945 1 98.06 107 VAL A N 1
ATOM 792 C CA . VAL A 1 107 ? -4.059 -23.016 -2.439 1 98.06 107 VAL A CA 1
ATOM 793 C C . VAL A 1 107 ? -4.926 -22.359 -1.363 1 98.06 107 VAL A C 1
ATOM 795 O O . VAL A 1 107 ? -5.711 -23.047 -0.698 1 98.06 107 VAL A O 1
ATOM 798 N N . GLN A 1 108 ? -4.812 -21.062 -1.238 1 98.19 108 GLN A N 1
ATOM 799 C CA . GLN A 1 108 ? -5.613 -20.297 -0.292 1 98.19 108 GLN A CA 1
ATOM 800 C C . GLN A 1 108 ? -6.492 -19.281 -1.013 1 98.19 108 GLN A C 1
ATOM 802 O O . GLN A 1 108 ? -6.059 -18.656 -1.98 1 98.19 108 GLN A O 1
ATOM 807 N N . ILE A 1 109 ? -7.707 -19.125 -0.464 1 98.5 109 ILE A N 1
ATOM 808 C CA . ILE A 1 109 ? -8.609 -18.078 -0.961 1 98.5 109 ILE A CA 1
ATOM 809 C C . ILE A 1 109 ? -8.297 -16.75 -0.271 1 98.5 109 ILE A C 1
ATOM 811 O O . ILE A 1 109 ? -8.086 -16.719 0.944 1 98.5 109 ILE A O 1
ATOM 815 N N . ILE A 1 110 ? -8.297 -15.695 -1.027 1 98.75 110 ILE A N 1
ATOM 816 C CA . ILE A 1 110 ? -8.07 -14.375 -0.456 1 98.75 110 ILE A CA 1
ATOM 817 C C . ILE A 1 110 ? -9.188 -13.422 -0.875 1 98.75 110 ILE A C 1
ATOM 819 O O . ILE A 1 110 ? -9.664 -13.477 -2.012 1 98.75 110 ILE A O 1
ATOM 823 N N . ARG A 1 111 ? -9.594 -12.562 0.035 1 98.75 111 ARG A N 1
ATOM 824 C CA . ARG A 1 111 ? -10.734 -11.664 -0.141 1 98.75 111 ARG A CA 1
ATOM 825 C C . ARG A 1 111 ? -10.352 -10.227 0.2 1 98.75 111 ARG A C 1
ATOM 827 O O . ARG A 1 111 ? -9.328 -9.984 0.846 1 98.75 111 ARG A O 1
ATOM 834 N N . PRO A 1 112 ? -11.219 -9.312 -0.248 1 98.69 112 PRO A N 1
ATOM 835 C CA . PRO A 1 112 ? -10.922 -7.914 0.079 1 98.69 112 PRO A CA 1
ATOM 836 C C . PRO A 1 112 ? -10.695 -7.691 1.573 1 98.69 112 PRO A C 1
ATOM 838 O O . PRO A 1 112 ? -11.492 -8.156 2.395 1 98.69 112 PRO A O 1
ATOM 841 N N . GLY A 1 113 ? -9.594 -7.02 1.883 1 98.19 113 GLY A N 1
ATOM 842 C CA . GLY A 1 113 ? -9.219 -6.773 3.266 1 98.19 113 GLY A CA 1
ATOM 843 C C . GLY A 1 113 ? -8.141 -7.719 3.771 1 98.19 113 GLY A C 1
ATOM 844 O O . GLY A 1 113 ? -7.484 -7.438 4.773 1 98.19 113 GLY A O 1
ATOM 845 N N . ASP A 1 114 ? -8.031 -8.867 3.131 1 98.81 114 ASP A N 1
ATOM 846 C CA . ASP A 1 114 ? -6.926 -9.758 3.467 1 98.81 114 ASP A CA 1
ATOM 847 C C . ASP A 1 114 ? -5.59 -9.164 3.029 1 98.81 114 ASP A C 1
ATOM 849 O O . ASP A 1 114 ? -5.52 -8.438 2.035 1 98.81 114 ASP A O 1
ATOM 853 N N . VAL A 1 115 ? -4.559 -9.492 3.785 1 98.94 115 VAL A N 1
ATOM 854 C CA . VAL A 1 115 ? -3.197 -9.094 3.445 1 98.94 115 VAL A CA 1
ATOM 855 C C . VAL A 1 115 ? -2.305 -10.328 3.355 1 98.94 115 VAL A C 1
ATOM 857 O O . VAL A 1 115 ? -2.252 -11.133 4.289 1 98.94 115 VAL A O 1
ATOM 860 N N . VAL A 1 116 ? -1.636 -10.453 2.219 1 98.88 116 VAL A N 1
ATOM 861 C CA . VAL A 1 116 ? -0.689 -11.547 2.027 1 98.88 116 VAL A CA 1
ATOM 862 C C . VAL A 1 116 ? 0.738 -11.023 2.186 1 98.88 116 VAL A C 1
ATOM 864 O O . VAL A 1 116 ? 1.131 -10.055 1.532 1 98.88 116 VAL A O 1
ATOM 867 N N . ILE A 1 117 ? 1.497 -11.633 3.014 1 98.38 117 ILE A N 1
ATOM 868 C CA . ILE A 1 117 ? 2.908 -11.312 3.197 1 98.38 117 ILE A CA 1
ATOM 869 C C . ILE A 1 117 ? 3.771 -12.469 2.707 1 98.38 117 ILE A C 1
ATOM 871 O O . ILE A 1 117 ? 3.721 -13.57 3.262 1 98.38 117 ILE A O 1
ATOM 875 N N . CYS A 1 118 ? 4.512 -12.188 1.71 1 97.81 118 CYS A N 1
ATOM 876 C CA . CYS A 1 118 ? 5.391 -13.195 1.122 1 97.81 118 CYS A CA 1
ATOM 877 C C . CYS A 1 118 ? 6.848 -12.906 1.451 1 97.81 118 CYS A C 1
ATOM 879 O O . CYS A 1 118 ? 7.414 -11.914 0.981 1 97.81 118 CYS A O 1
ATOM 881 N N . PRO A 1 119 ? 7.543 -13.805 2.15 1 96.69 119 PRO A N 1
ATOM 882 C CA . PRO A 1 119 ? 8.93 -13.555 2.564 1 96.69 119 PRO A CA 1
ATOM 883 C C . PRO A 1 119 ? 9.922 -13.688 1.412 1 96.69 119 PRO A C 1
ATOM 885 O O . PRO A 1 119 ? 9.555 -14.148 0.327 1 96.69 119 PRO A O 1
ATOM 888 N N . VAL A 1 120 ? 11.109 -13.273 1.729 1 96 120 VAL A N 1
ATOM 889 C CA . VAL A 1 120 ? 12.234 -13.367 0.796 1 96 120 VAL A CA 1
ATOM 890 C C . VAL A 1 120 ? 12.383 -14.805 0.304 1 96 120 VAL A C 1
ATOM 892 O O . VAL A 1 120 ? 12.383 -15.742 1.104 1 96 120 VAL A O 1
ATOM 895 N N . GLY A 1 121 ? 12.391 -14.93 -0.967 1 96 121 GLY A N 1
ATOM 896 C CA . GLY A 1 121 ? 12.789 -16.188 -1.569 1 96 121 GLY A CA 1
ATOM 897 C C . GLY A 1 121 ? 11.672 -17.219 -1.584 1 96 121 GLY A C 1
ATOM 898 O O . GLY A 1 121 ? 11.875 -18.344 -2.039 1 96 121 GLY A O 1
ATOM 899 N N . VAL A 1 122 ? 10.531 -16.906 -1.144 1 97.62 122 VAL A N 1
ATOM 900 C CA . VAL A 1 122 ? 9.43 -17.859 -1.109 1 97.62 122 VAL A CA 1
ATOM 901 C C . VAL A 1 122 ? 8.75 -17.922 -2.475 1 97.62 122 VAL A C 1
ATOM 903 O O . VAL A 1 122 ? 8.273 -16.906 -2.98 1 97.62 122 VAL A O 1
ATOM 906 N N . LYS A 1 123 ? 8.766 -19.109 -3.039 1 98.5 123 LYS A N 1
ATOM 907 C CA . LYS A 1 123 ? 8.141 -19.344 -4.336 1 98.5 123 LYS A CA 1
ATOM 908 C C . LYS A 1 123 ? 6.621 -19.375 -4.215 1 98.5 123 LYS A C 1
ATOM 910 O O . LYS A 1 123 ? 6.074 -20.188 -3.461 1 98.5 123 LYS A O 1
ATOM 915 N N . HIS A 1 124 ? 5.949 -18.469 -5.031 1 98.81 124 HIS A N 1
ATOM 916 C CA . HIS A 1 124 ? 4.5 -18.359 -4.906 1 98.81 124 HIS A CA 1
ATOM 917 C C . HIS A 1 124 ? 3.873 -17.812 -6.184 1 98.81 124 HIS A C 1
ATOM 919 O O . HIS A 1 124 ? 4.586 -17.422 -7.109 1 98.81 124 HIS A O 1
ATOM 925 N N . TRP A 1 125 ? 2.537 -17.938 -6.203 1 98.88 125 TRP A N 1
ATOM 926 C CA . TRP A 1 125 ? 1.734 -17.281 -7.223 1 98.88 125 TRP A CA 1
ATOM 927 C C . TRP A 1 125 ? 0.456 -16.703 -6.617 1 98.88 125 TRP A C 1
ATOM 929 O O . TRP A 1 125 ? 0.094 -17.031 -5.488 1 98.88 125 TRP A O 1
ATOM 939 N N . HIS A 1 126 ? -0.156 -15.852 -7.293 1 98.94 126 HIS A N 1
ATOM 940 C CA . HIS A 1 126 ? -1.473 -15.32 -6.953 1 98.94 126 HIS A CA 1
ATOM 941 C C . HIS A 1 126 ? -2.254 -14.938 -8.203 1 98.94 126 HIS A C 1
ATOM 943 O O . HIS A 1 126 ? -1.663 -14.719 -9.266 1 98.94 126 HIS A O 1
ATOM 949 N N . GLY A 1 127 ? -3.52 -14.844 -8.078 1 98.88 127 GLY A N 1
ATOM 950 C CA . GLY A 1 127 ? -4.414 -14.531 -9.18 1 98.88 127 GLY A CA 1
ATOM 951 C C . GLY A 1 127 ? -5.879 -14.578 -8.789 1 98.88 127 GLY A C 1
ATOM 952 O O . GLY A 1 127 ? -6.215 -14.508 -7.602 1 98.88 127 GLY A O 1
ATOM 953 N N . ALA A 1 128 ? -6.723 -14.57 -9.812 1 98.88 128 ALA A N 1
ATOM 954 C CA . ALA A 1 128 ? -8.172 -14.547 -9.625 1 98.88 128 ALA A CA 1
ATOM 955 C C . ALA A 1 128 ? -8.734 -15.961 -9.516 1 98.88 128 ALA A C 1
ATOM 957 O O . ALA A 1 128 ? -8.133 -16.906 -10.023 1 98.88 128 ALA A O 1
ATOM 958 N N . ALA A 1 129 ? -9.852 -16.062 -8.844 1 98.62 129 ALA A N 1
ATOM 959 C CA . ALA A 1 129 ? -10.641 -17.297 -8.898 1 98.62 129 ALA A CA 1
ATOM 960 C C . ALA A 1 129 ? -11.172 -17.531 -10.305 1 98.62 129 ALA A C 1
ATOM 962 O O . ALA A 1 129 ? -11.18 -16.625 -11.141 1 98.62 129 ALA A O 1
ATOM 963 N N . PRO A 1 130 ? -11.625 -18.75 -10.523 1 98.19 130 PRO A N 1
ATOM 964 C CA . PRO A 1 130 ? -12 -19.109 -11.891 1 98.19 130 PRO A CA 1
ATOM 965 C C . PRO A 1 130 ? -13.133 -18.25 -12.445 1 98.19 130 PRO A C 1
ATOM 967 O O . PRO A 1 130 ? -13.156 -17.953 -13.641 1 98.19 130 PRO A O 1
ATOM 970 N N . ASN A 1 131 ? -14.023 -17.766 -11.594 1 97.94 131 ASN A N 1
ATOM 971 C CA . ASN A 1 131 ? -15.211 -17.094 -12.109 1 97.94 131 ASN A CA 1
ATOM 972 C C . ASN A 1 131 ? -15.312 -15.672 -11.602 1 97.94 131 ASN A C 1
ATOM 974 O O . ASN A 1 131 ? -16.359 -15.031 -11.734 1 97.94 131 ASN A O 1
ATOM 978 N N . SER A 1 132 ? -14.344 -15.227 -10.906 1 98.44 132 SER A N 1
ATOM 979 C CA . SER A 1 132 ? -14.352 -13.883 -10.344 1 98.44 132 SER A CA 1
ATOM 980 C C . SER A 1 132 ? -13.016 -13.172 -10.578 1 98.44 132 SER A C 1
ATOM 982 O O . SER A 1 132 ? -11.953 -13.789 -10.453 1 98.44 132 SER A O 1
ATOM 984 N N . SER A 1 133 ? -13.125 -11.898 -10.891 1 98.88 133 SER A N 1
ATOM 985 C CA . SER A 1 133 ? -11.914 -11.094 -10.938 1 98.88 133 SER A CA 1
ATOM 986 C C . SER A 1 133 ? -11.352 -10.852 -9.539 1 98.88 133 SER A C 1
ATOM 988 O O . SER A 1 133 ? -12.023 -11.133 -8.539 1 98.88 133 SER A O 1
ATOM 990 N N . MET A 1 134 ? -10.148 -10.43 -9.508 1 98.94 134 MET A N 1
ATOM 991 C CA . MET A 1 134 ? -9.516 -10.039 -8.25 1 98.94 134 MET A CA 1
ATOM 992 C C . MET A 1 134 ? -8.555 -8.875 -8.461 1 98.94 134 MET A C 1
ATOM 994 O O . MET A 1 134 ? -7.797 -8.867 -9.438 1 98.94 134 MET A O 1
ATOM 998 N N . THR A 1 135 ? -8.594 -7.914 -7.535 1 98.94 135 THR A N 1
ATOM 999 C CA . THR A 1 135 ? -7.652 -6.801 -7.539 1 98.94 135 THR A CA 1
ATOM 1000 C C . THR A 1 135 ? -6.918 -6.711 -6.203 1 98.94 135 THR A C 1
ATOM 1002 O O . THR A 1 135 ? -7.531 -6.852 -5.141 1 98.94 135 THR A O 1
ATOM 1005 N N . HIS A 1 136 ? -5.633 -6.566 -6.305 1 98.94 136 HIS A N 1
ATOM 1006 C CA . HIS A 1 136 ? -4.859 -6.25 -5.109 1 98.94 136 HIS A CA 1
ATOM 1007 C C . HIS A 1 136 ? -3.861 -5.129 -5.379 1 98.94 136 HIS A C 1
ATOM 1009 O O . HIS A 1 136 ? -3.521 -4.859 -6.531 1 98.94 136 HIS A O 1
ATOM 1015 N N . ILE A 1 137 ? -3.496 -4.445 -4.32 1 98.94 137 ILE A N 1
ATOM 1016 C CA . ILE A 1 137 ? -2.311 -3.598 -4.332 1 98.94 137 ILE A CA 1
ATOM 1017 C C . ILE A 1 137 ? -1.078 -4.43 -3.98 1 98.94 137 ILE A C 1
ATOM 1019 O O . ILE A 1 137 ? -1.069 -5.148 -2.977 1 98.94 137 ILE A O 1
ATOM 1023 N N . SER A 1 138 ? -0.115 -4.371 -4.812 1 98.81 138 SER A N 1
ATOM 1024 C CA . SER A 1 138 ? 1.156 -5.055 -4.602 1 98.81 138 SER A CA 1
ATOM 1025 C C . SER A 1 138 ? 2.25 -4.078 -4.188 1 98.81 138 SER A C 1
ATOM 1027 O O . SER A 1 138 ? 2.438 -3.041 -4.828 1 98.81 138 SER A O 1
ATOM 1029 N N . ILE A 1 139 ? 2.93 -4.398 -3.111 1 98.56 139 ILE A N 1
ATOM 1030 C CA . ILE A 1 139 ? 4.043 -3.6 -2.609 1 98.56 139 ILE A CA 1
ATOM 1031 C C . ILE A 1 139 ? 5.309 -4.449 -2.559 1 98.56 139 ILE A C 1
ATOM 1033 O O . ILE A 1 139 ? 5.316 -5.531 -1.966 1 98.56 139 ILE A O 1
ATOM 1037 N N . CYS A 1 140 ? 6.367 -3.951 -3.17 1 97.38 140 CYS A N 1
ATOM 1038 C CA . CYS A 1 140 ? 7.684 -4.574 -3.154 1 97.38 140 CYS A CA 1
ATOM 1039 C C . CYS A 1 140 ? 8.773 -3.551 -2.854 1 97.38 140 CYS A C 1
ATOM 1041 O O . CYS A 1 140 ? 8.531 -2.344 -2.938 1 97.38 140 CYS A O 1
ATOM 1043 N N . GLU A 1 141 ? 9.883 -4.07 -2.465 1 95 141 GLU A N 1
ATOM 1044 C CA . GLU A 1 141 ? 11.031 -3.193 -2.229 1 95 141 GLU A CA 1
ATOM 1045 C C . GLU A 1 141 ? 12.227 -3.609 -3.08 1 95 141 GLU A C 1
ATOM 1047 O O . GLU A 1 141 ? 12.438 -4.797 -3.326 1 95 141 GLU A O 1
ATOM 1052 N N . GLU A 1 142 ? 12.867 -2.561 -3.434 1 89.44 142 GLU A N 1
ATOM 1053 C CA . GLU A 1 142 ? 14.07 -2.789 -4.227 1 89.44 142 GLU A CA 1
ATOM 1054 C C . GLU A 1 142 ? 15.336 -2.516 -3.41 1 89.44 142 GLU A C 1
ATOM 1056 O O . GLU A 1 142 ? 15.5 -1.427 -2.855 1 89.44 142 GLU A O 1
ATOM 1061 N N . LYS A 1 143 ? 16.219 -3.537 -3.328 1 83.12 143 LYS A N 1
ATOM 1062 C CA . LYS A 1 143 ? 17.547 -3.291 -2.764 1 83.12 143 LYS A CA 1
ATOM 1063 C C . LYS A 1 143 ? 18.562 -2.975 -3.857 1 83.12 143 LYS A C 1
ATOM 1065 O O . LYS A 1 143 ? 19.547 -2.279 -3.611 1 83.12 143 LYS A O 1
ATOM 1070 N N . GLU A 1 144 ? 18.297 -3.568 -4.984 1 84.06 144 GLU A N 1
ATOM 1071 C CA . GLU A 1 144 ? 19.016 -3.271 -6.215 1 84.06 144 GLU A CA 1
ATOM 1072 C C . GLU A 1 144 ? 18.078 -2.791 -7.312 1 84.06 144 GLU A C 1
ATOM 1074 O O . GLU A 1 144 ? 16.969 -3.32 -7.465 1 84.06 144 GLU A O 1
ATOM 1079 N N . PRO A 1 145 ? 18.578 -1.856 -8.023 1 81.75 145 PRO A N 1
ATOM 1080 C CA . PRO A 1 145 ? 17.672 -1.277 -9.016 1 81.75 145 PRO A CA 1
ATOM 1081 C C . PRO A 1 145 ? 17.078 -2.326 -9.961 1 81.75 145 PRO A C 1
ATOM 1083 O O . PRO A 1 145 ? 17.828 -3.129 -10.539 1 81.75 145 PRO A O 1
ATOM 1086 N N . GLY A 1 146 ? 15.867 -2.35 -9.961 1 79.81 146 GLY A N 1
ATOM 1087 C CA . GLY A 1 146 ? 15.148 -3.143 -10.945 1 79.81 146 GLY A CA 1
ATOM 1088 C C . GLY A 1 146 ? 14.984 -4.594 -10.539 1 79.81 146 GLY A C 1
ATOM 1089 O O . GLY A 1 146 ? 14.359 -5.383 -11.25 1 79.81 146 GLY A O 1
ATOM 1090 N N . LYS A 1 147 ? 15.508 -4.957 -9.5 1 87.25 147 LYS A N 1
ATOM 1091 C CA . LYS A 1 147 ? 15.438 -6.352 -9.078 1 87.25 147 LYS A CA 1
ATOM 1092 C C . LYS A 1 147 ? 14.406 -6.531 -7.965 1 87.25 147 LYS A C 1
ATOM 1094 O O . LYS A 1 147 ? 14.758 -6.586 -6.785 1 87.25 147 LYS A O 1
ATOM 1099 N N . VAL A 1 148 ? 13.148 -6.707 -8.398 1 94.06 148 VAL A N 1
ATOM 1100 C CA . VAL A 1 148 ? 12.102 -6.793 -7.387 1 94.06 148 VAL A CA 1
ATOM 1101 C C . VAL A 1 148 ? 11.43 -8.164 -7.449 1 94.06 148 VAL A C 1
ATOM 1103 O O . VAL A 1 148 ? 10.773 -8.586 -6.492 1 94.06 148 VAL A O 1
ATOM 1106 N N . VAL A 1 149 ? 11.602 -8.852 -8.602 1 97.25 149 VAL A N 1
ATOM 1107 C CA . VAL A 1 149 ? 10.914 -10.125 -8.805 1 97.25 149 VAL A CA 1
ATOM 1108 C C . VAL A 1 149 ? 11.734 -11.008 -9.734 1 97.25 149 VAL A C 1
ATOM 1110 O O . VAL A 1 149 ? 12.367 -10.516 -10.68 1 97.25 149 VAL A O 1
ATOM 1113 N N . GLN A 1 150 ? 11.852 -12.227 -9.422 1 96.88 150 GLN A N 1
ATOM 1114 C CA . GLN A 1 150 ? 12.328 -13.25 -10.344 1 96.88 150 GLN A CA 1
ATOM 1115 C C . GLN A 1 150 ? 11.188 -14.164 -10.797 1 96.88 150 GLN A C 1
ATOM 1117 O O . GLN A 1 150 ? 10.648 -14.938 -10 1 96.88 150 GLN A O 1
ATOM 1122 N N . TRP A 1 151 ? 10.859 -14.094 -12.016 1 98.19 151 TRP A N 1
ATOM 1123 C CA . TRP A 1 151 ? 9.789 -14.898 -12.594 1 98.19 151 TRP A CA 1
ATOM 1124 C C . TRP A 1 151 ? 10.273 -16.297 -12.922 1 98.19 151 TRP A C 1
ATOM 1126 O O . TRP A 1 151 ? 11.422 -16.484 -13.344 1 98.19 151 TRP A O 1
ATOM 1136 N N . LEU A 1 152 ? 9.367 -17.188 -12.797 1 98.56 152 LEU A N 1
ATOM 1137 C CA . LEU A 1 152 ? 9.672 -18.594 -13.031 1 98.56 152 LEU A CA 1
ATOM 1138 C C . LEU A 1 152 ? 8.648 -19.219 -13.984 1 98.56 152 LEU A C 1
ATOM 1140 O O . LEU A 1 152 ? 8.164 -18.547 -14.898 1 98.56 152 LEU A O 1
ATOM 1144 N N . GLU A 1 153 ? 8.398 -20.484 -13.922 1 98.62 153 GLU A N 1
ATOM 1145 C CA . GLU A 1 153 ? 7.547 -21.188 -14.875 1 98.62 153 GLU A CA 1
ATOM 1146 C C . GLU A 1 153 ? 6.074 -20.844 -14.664 1 98.62 153 GLU A C 1
ATOM 1148 O O . GLU A 1 153 ? 5.676 -20.469 -13.555 1 98.62 153 GLU A O 1
ATOM 1153 N N . PRO A 1 154 ? 5.258 -21.016 -15.664 1 98.69 154 PRO A N 1
ATOM 1154 C CA . PRO A 1 154 ? 3.818 -20.797 -15.492 1 98.69 154 PRO A CA 1
ATOM 1155 C C . PRO A 1 154 ? 3.191 -21.766 -14.492 1 98.69 154 PRO A C 1
ATOM 1157 O O . PRO A 1 154 ? 3.674 -22.891 -14.336 1 98.69 154 PRO A O 1
ATOM 1160 N N . VAL A 1 155 ? 2.162 -21.266 -13.852 1 98.75 155 VAL A N 1
ATOM 1161 C CA . VAL A 1 155 ? 1.307 -22.156 -13.07 1 98.75 155 VAL A CA 1
ATOM 1162 C C . VAL A 1 155 ? 0.42 -22.969 -14 1 98.75 155 VAL A C 1
ATOM 1164 O O . VAL A 1 155 ? -0.432 -22.422 -14.703 1 98.75 155 VAL A O 1
ATOM 1167 N N . THR A 1 156 ? 0.578 -24.25 -13.961 1 97.88 156 THR A N 1
ATOM 1168 C CA . THR A 1 156 ? -0.193 -25.094 -14.875 1 97.88 156 THR A CA 1
ATOM 1169 C C . THR A 1 156 ? -1.666 -25.109 -14.477 1 97.88 156 THR A C 1
ATOM 1171 O O . THR A 1 156 ? -2.008 -24.812 -13.328 1 97.88 156 THR A O 1
ATOM 1174 N N . ASP A 1 157 ? -2.457 -25.469 -15.438 1 97.19 157 ASP A N 1
ATOM 1175 C CA . ASP A 1 157 ? -3.877 -25.609 -15.133 1 97.19 157 ASP A CA 1
ATOM 1176 C C . ASP A 1 157 ? -4.102 -26.625 -14.016 1 97.19 157 ASP A C 1
ATOM 1178 O O . ASP A 1 157 ? -4.98 -26.453 -13.172 1 97.19 157 ASP A O 1
ATOM 1182 N N . ALA A 1 158 ? -3.35 -27.656 -14 1 96.38 158 ALA A N 1
ATOM 1183 C CA . ALA A 1 158 ? -3.479 -28.688 -12.969 1 96.38 158 ALA A CA 1
ATOM 1184 C C . ALA A 1 158 ? -3.156 -28.109 -11.586 1 96.38 158 ALA A C 1
ATOM 1186 O O . ALA A 1 158 ? -3.85 -28.406 -10.609 1 96.38 158 ALA A O 1
ATOM 1187 N N . GLN A 1 159 ? -2.1 -27.344 -11.516 1 96.56 159 GLN A N 1
ATOM 1188 C CA . GLN A 1 159 ? -1.725 -26.703 -10.258 1 96.56 159 GLN A CA 1
ATOM 1189 C C . GLN A 1 159 ? -2.801 -25.719 -9.797 1 96.56 159 GLN A C 1
ATOM 1191 O O . GLN A 1 159 ? -3.178 -25.719 -8.625 1 96.56 159 GLN A O 1
ATOM 1196 N N . TYR A 1 160 ? -3.309 -24.953 -10.719 1 97.69 160 TYR A N 1
ATOM 1197 C CA . TYR A 1 160 ? -4.344 -23.969 -10.445 1 97.69 160 TYR A CA 1
ATOM 1198 C C . TYR A 1 160 ? -5.625 -24.641 -9.953 1 97.69 160 TYR A C 1
ATOM 1200 O O . TYR A 1 160 ? -6.281 -24.141 -9.039 1 97.69 160 TYR A O 1
ATOM 1208 N N . ASP A 1 161 ? -5.953 -25.766 -10.43 1 93.75 161 ASP A N 1
ATOM 1209 C CA . ASP A 1 161 ? -7.207 -26.453 -10.156 1 93.75 161 ASP A CA 1
ATOM 1210 C C . ASP A 1 161 ? -7.07 -27.375 -8.945 1 93.75 161 ASP A C 1
ATOM 1212 O O . ASP A 1 161 ? -8.055 -27.984 -8.5 1 93.75 161 ASP A O 1
ATOM 1216 N N . ALA A 1 162 ? -5.867 -27.578 -8.422 1 86.31 162 ALA A N 1
ATOM 1217 C CA . ALA A 1 162 ? -5.637 -28.5 -7.316 1 86.31 162 ALA A CA 1
ATOM 1218 C C . ALA A 1 162 ? -6.145 -27.906 -6 1 86.31 162 ALA A C 1
ATOM 1220 O O . ALA A 1 162 ? -5.816 -28.422 -4.922 1 86.31 162 ALA A O 1
ATOM 1221 N N . ARG A 1 163 ? -7.105 -27.094 -5.941 1 74.56 163 ARG A N 1
ATOM 1222 C CA . ARG A 1 163 ? -7.656 -26.453 -4.754 1 74.56 163 ARG A CA 1
ATOM 1223 C C . ARG A 1 163 ? -8.609 -27.375 -4.016 1 74.56 163 ARG A C 1
ATOM 1225 O O . ARG A 1 163 ? -9.219 -28.266 -4.621 1 74.56 163 ARG A O 1
ATOM 1232 N N . MET B 1 1 ? 15.992 25.719 66 1 33.97 1 MET B N 1
ATOM 1233 C CA . MET B 1 1 ? 16.484 25.391 64.688 1 33.97 1 MET B CA 1
ATOM 1234 C C . MET B 1 1 ? 16.016 24.016 64.25 1 33.97 1 MET B C 1
ATOM 1236 O O . MET B 1 1 ? 16.562 22.984 64.625 1 33.97 1 MET B O 1
ATOM 1240 N N . ARG B 1 2 ? 14.641 23.844 64.125 1 39.12 2 ARG B N 1
ATOM 1241 C CA . ARG B 1 2 ? 13.891 22.625 63.844 1 39.12 2 ARG B CA 1
ATOM 1242 C C . ARG B 1 2 ? 14.305 22.047 62.469 1 39.12 2 ARG B C 1
ATOM 1244 O O . ARG B 1 2 ? 14.312 22.766 61.469 1 39.12 2 ARG B O 1
ATOM 1251 N N . HIS B 1 3 ? 15.211 21.094 62.5 1 43.5 3 HIS B N 1
ATOM 1252 C CA . HIS B 1 3 ? 15.742 20.312 61.406 1 43.5 3 HIS B CA 1
ATOM 1253 C C . HIS B 1 3 ? 14.617 19.641 60.625 1 43.5 3 HIS B C 1
ATOM 1255 O O . HIS B 1 3 ? 13.883 18.812 61.156 1 43.5 3 HIS B O 1
ATOM 1261 N N . MET B 1 4 ? 13.875 20.422 59.812 1 40.56 4 MET B N 1
ATOM 1262 C CA . MET B 1 4 ? 12.844 19.859 58.938 1 40.56 4 MET B CA 1
ATOM 1263 C C . MET B 1 4 ? 13.43 18.797 58 1 40.56 4 MET B C 1
ATOM 1265 O O . MET B 1 4 ? 14.367 19.062 57.25 1 40.56 4 MET B O 1
ATOM 1269 N N . ARG B 1 5 ? 13.492 17.516 58.438 1 40.62 5 ARG B N 1
ATOM 1270 C CA . ARG B 1 5 ? 13.906 16.359 57.656 1 40.62 5 ARG B CA 1
ATOM 1271 C C . ARG B 1 5 ? 13.109 16.25 56.375 1 40.62 5 ARG B C 1
ATOM 1273 O O . ARG B 1 5 ? 11.875 16.281 56.406 1 40.62 5 ARG B O 1
ATOM 1280 N N . SER B 1 6 ? 13.664 16.781 55.25 1 44.97 6 SER B N 1
ATOM 1281 C CA . SER B 1 6 ? 13.094 16.656 53.906 1 44.97 6 SER B CA 1
ATOM 1282 C C . SER B 1 6 ? 13 15.195 53.5 1 44.97 6 SER B C 1
ATOM 1284 O O . SER B 1 6 ? 13.992 14.461 53.562 1 44.97 6 SER B O 1
ATOM 1286 N N . LEU B 1 7 ? 11.828 14.57 53.719 1 43.22 7 LEU B N 1
ATOM 1287 C CA . LEU B 1 7 ? 11.57 13.203 53.281 1 43.22 7 LEU B CA 1
ATOM 1288 C C . LEU B 1 7 ? 11.719 13.078 51.781 1 43.22 7 LEU B C 1
ATOM 1290 O O . LEU B 1 7 ? 11.039 13.781 51.031 1 43.22 7 LEU B O 1
ATOM 1294 N N . VAL B 1 8 ? 12.938 12.734 51.312 1 39.34 8 VAL B N 1
ATOM 1295 C CA . VAL B 1 8 ? 13.195 12.477 49.906 1 39.34 8 VAL B CA 1
ATOM 1296 C C . VAL B 1 8 ? 12.406 11.25 49.438 1 39.34 8 VAL B C 1
ATOM 1298 O O . VAL B 1 8 ? 12.562 10.164 50 1 39.34 8 VAL B O 1
ATOM 1301 N N . LEU B 1 9 ? 11.141 11.469 49.062 1 38.69 9 LEU B N 1
ATOM 1302 C CA . LEU B 1 9 ? 10.344 10.383 48.469 1 38.69 9 LEU B CA 1
ATOM 1303 C C . LEU B 1 9 ? 11.023 9.812 47.25 1 38.69 9 LEU B C 1
ATOM 1305 O O . LEU B 1 9 ? 11.312 10.547 46.281 1 38.69 9 LEU B O 1
ATOM 1309 N N . PHE B 1 10 ? 11.781 8.719 47.406 1 38.5 10 PHE B N 1
ATOM 1310 C CA . PHE B 1 10 ? 12.375 7.992 46.281 1 38.5 10 PHE B CA 1
ATOM 1311 C C . PHE B 1 10 ? 11.297 7.41 45.375 1 38.5 10 PHE B C 1
ATOM 1313 O O . PHE B 1 10 ? 10.438 6.648 45.844 1 38.5 10 PHE B O 1
ATOM 1320 N N . LEU B 1 11 ? 10.883 8.18 44.344 1 35.62 11 LEU B N 1
ATOM 1321 C CA . LEU B 1 11 ? 9.977 7.633 43.344 1 35.62 11 LEU B CA 1
ATOM 1322 C C . LEU B 1 11 ? 10.602 6.426 42.656 1 35.62 11 LEU B C 1
ATOM 1324 O O . LEU B 1 11 ? 11.695 6.527 42.094 1 35.62 11 LEU B O 1
ATOM 1328 N N . THR B 1 12 ? 10.328 5.25 43.125 1 37.66 12 THR B N 1
ATOM 1329 C CA . THR B 1 12 ? 10.734 4.008 42.5 1 37.66 12 THR B CA 1
ATOM 1330 C C . THR B 1 12 ? 10.195 3.943 41.062 1 37.66 12 THR B C 1
ATOM 1332 O O . THR B 1 12 ? 8.984 4.055 40.844 1 37.66 12 THR B O 1
ATOM 1335 N N . LEU B 1 13 ? 11.047 4.375 40.094 1 34.19 13 LEU B N 1
ATOM 1336 C CA . LEU B 1 13 ? 10.742 4.172 38.688 1 34.19 13 LEU B CA 1
ATOM 1337 C C . LEU B 1 13 ? 10.617 2.684 38.375 1 34.19 13 LEU B C 1
ATOM 1339 O O . LEU B 1 13 ? 11.57 1.923 38.562 1 34.19 13 LEU B O 1
ATOM 1343 N N . MET B 1 14 ? 9.406 2.164 38.531 1 34.12 14 MET B N 1
ATOM 1344 C CA . MET B 1 14 ? 9.195 0.794 38.062 1 34.12 14 MET B CA 1
ATOM 1345 C C . MET B 1 14 ? 9.555 0.658 36.594 1 34.12 14 MET B C 1
ATOM 1347 O O . MET B 1 14 ? 8.984 1.341 35.75 1 34.12 14 MET B O 1
ATOM 1351 N N . ALA B 1 15 ? 10.766 0.328 36.312 1 32.88 15 ALA B N 1
ATOM 1352 C CA . ALA B 1 15 ? 11.148 -0.036 34.938 1 32.88 15 ALA B CA 1
ATOM 1353 C C . ALA B 1 15 ? 10.32 -1.209 34.438 1 32.88 15 ALA B C 1
ATOM 1355 O O . ALA B 1 15 ? 10.281 -2.27 35.062 1 32.88 15 ALA B O 1
ATOM 1356 N N . VAL B 1 16 ? 9.172 -0.92 33.719 1 35.25 16 VAL B N 1
ATOM 1357 C CA . VAL B 1 16 ? 8.484 -2.006 33.031 1 35.25 16 VAL B CA 1
ATOM 1358 C C . VAL B 1 16 ? 9.438 -2.697 32.062 1 35.25 16 VAL B C 1
ATOM 1360 O O . VAL B 1 16 ? 10.055 -2.045 31.219 1 35.25 16 VAL B O 1
ATOM 1363 N N . PRO B 1 17 ? 9.906 -3.812 32.469 1 35.19 17 PRO B N 1
ATOM 1364 C CA . PRO B 1 17 ? 10.742 -4.504 31.484 1 35.19 17 PRO B CA 1
ATOM 1365 C C . PRO B 1 17 ? 10.055 -4.648 30.141 1 35.19 17 PRO B C 1
ATOM 1367 O O . PRO B 1 17 ? 8.891 -5.047 30.062 1 35.19 17 PRO B O 1
ATOM 1370 N N . PHE B 1 18 ? 10.461 -3.754 29.281 1 32.62 18 PHE B N 1
ATOM 1371 C CA . PHE B 1 18 ? 10.055 -4.066 27.906 1 32.62 18 PHE B CA 1
ATOM 1372 C C . PHE B 1 18 ? 10.617 -5.418 27.484 1 32.62 18 PHE B C 1
ATOM 1374 O O . PHE B 1 18 ? 11.812 -5.684 27.641 1 32.62 18 PHE B O 1
ATOM 1381 N N . GLY B 1 19 ? 9.906 -6.461 27.672 1 28.05 19 GLY B N 1
ATOM 1382 C CA . GLY B 1 19 ? 10.289 -7.762 27.141 1 28.05 19 GLY B CA 1
ATOM 1383 C C . GLY B 1 19 ? 10.969 -7.684 25.7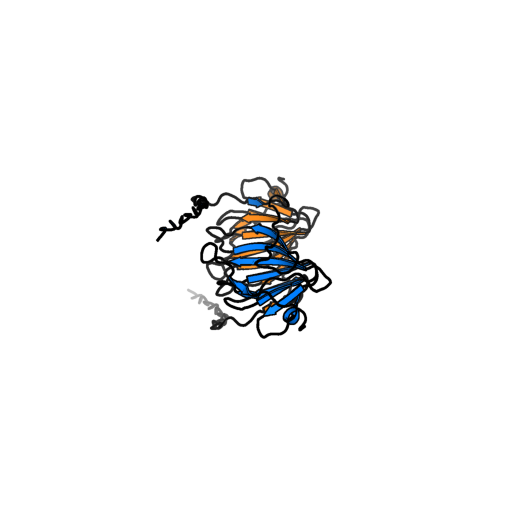97 1 28.05 19 GLY B C 1
ATOM 1384 O O . GLY B 1 19 ? 10.531 -6.93 24.922 1 28.05 19 GLY B O 1
ATOM 1385 N N . ALA B 1 20 ? 12.234 -7.992 25.812 1 30.77 20 ALA B N 1
ATOM 1386 C CA . ALA B 1 20 ? 12.914 -8.242 24.531 1 30.77 20 ALA B CA 1
ATOM 1387 C C . ALA B 1 20 ? 12.062 -9.117 23.625 1 30.77 20 ALA B C 1
ATOM 1389 O O . ALA B 1 20 ? 11.617 -10.203 24.031 1 30.77 20 ALA B O 1
ATOM 1390 N N . ALA B 1 21 ? 11.43 -8.562 22.641 1 34.03 21 ALA B N 1
ATOM 1391 C CA . ALA B 1 21 ? 11.016 -9.445 21.547 1 34.03 21 ALA B CA 1
ATOM 1392 C C . ALA B 1 21 ? 12.188 -10.297 21.062 1 34.03 21 ALA B C 1
ATOM 1394 O O . ALA B 1 21 ? 13.289 -9.789 20.859 1 34.03 21 ALA B O 1
ATOM 1395 N N . SER B 1 22 ? 12.32 -11.438 21.578 1 33.84 22 SER B N 1
ATOM 1396 C CA . SER B 1 22 ? 13.281 -12.328 20.938 1 33.84 22 SER B CA 1
ATOM 1397 C C . SER B 1 22 ? 13.43 -12.008 19.453 1 33.84 22 SER B C 1
ATOM 1399 O O . SER B 1 22 ? 12.438 -11.734 18.766 1 33.84 22 SER B O 1
ATOM 1401 N N . ALA B 1 23 ? 14.609 -11.539 19.109 1 35.38 23 ALA B N 1
ATOM 1402 C CA . ALA B 1 23 ? 14.906 -11.523 17.672 1 35.38 23 ALA B CA 1
ATOM 1403 C C . ALA B 1 23 ? 14.555 -12.867 17.031 1 35.38 23 ALA B C 1
ATOM 1405 O O . ALA B 1 23 ? 15.133 -13.898 17.391 1 35.38 23 ALA B O 1
ATOM 1406 N N . ASP B 1 24 ? 13.367 -13.125 16.719 1 33.62 24 ASP B N 1
ATOM 1407 C CA . ASP B 1 24 ? 13.039 -14.336 15.977 1 33.62 24 ASP B CA 1
ATOM 1408 C C . ASP B 1 24 ? 14.039 -14.578 14.852 1 33.62 24 ASP B C 1
ATOM 1410 O O . ASP B 1 24 ? 14.273 -13.695 14.023 1 33.62 24 ASP B O 1
ATOM 1414 N N . THR B 1 25 ? 15.242 -15.062 15.148 1 38.81 25 THR B N 1
ATOM 1415 C CA . THR B 1 25 ? 16.109 -15.594 14.094 1 38.81 25 THR B CA 1
ATOM 1416 C C . THR B 1 25 ? 15.281 -16.109 12.922 1 38.81 25 THR B C 1
ATOM 1418 O O . THR B 1 25 ? 14.609 -17.125 13.031 1 38.81 25 THR B O 1
ATOM 1421 N N . GLY B 1 26 ? 14.523 -15.258 12.461 1 39.41 26 GLY B N 1
ATOM 1422 C CA . GLY B 1 26 ? 13.43 -15.438 11.523 1 39.41 26 GLY B CA 1
ATOM 1423 C C . GLY B 1 26 ? 13.812 -16.25 10.305 1 39.41 26 GLY B C 1
ATOM 1424 O O . GLY B 1 26 ? 14.367 -15.727 9.344 1 39.41 26 GLY B O 1
ATOM 1425 N N . LYS B 1 27 ? 14.547 -17.312 10.43 1 44.06 27 LYS B N 1
ATOM 1426 C CA . LYS B 1 27 ? 14.172 -18.078 9.242 1 44.06 27 LYS B CA 1
ATOM 1427 C C . LYS B 1 27 ? 12.805 -17.641 8.727 1 44.06 27 LYS B C 1
ATOM 1429 O O . LYS B 1 27 ? 11.789 -17.859 9.398 1 44.06 27 LYS B O 1
ATOM 1434 N N . ASP B 1 28 ? 12.602 -16.438 8.195 1 53.72 28 ASP B N 1
ATOM 1435 C CA . ASP B 1 28 ? 11.344 -15.852 7.742 1 53.72 28 ASP B CA 1
ATOM 1436 C C . ASP B 1 28 ? 10.43 -16.922 7.145 1 53.72 28 ASP B C 1
ATOM 1438 O O . ASP B 1 28 ? 10.781 -17.547 6.148 1 53.72 28 ASP B O 1
ATOM 1442 N N . ASP B 1 29 ? 9.5 -17.453 7.918 1 75.12 29 ASP B N 1
ATOM 1443 C CA . ASP B 1 29 ? 8.438 -18.438 7.711 1 75.12 29 ASP B CA 1
ATOM 1444 C C . ASP B 1 29 ? 7.672 -18.141 6.422 1 75.12 29 ASP B C 1
ATOM 1446 O O . ASP B 1 29 ? 7.871 -17.094 5.797 1 75.12 29 ASP B O 1
ATOM 1450 N N . GLY B 1 30 ? 7.039 -19.188 5.691 1 93.44 30 GLY B N 1
ATOM 1451 C CA . GLY B 1 30 ? 6.188 -19.25 4.512 1 93.44 30 GLY B CA 1
ATOM 1452 C C . GLY B 1 30 ? 5.23 -18.078 4.398 1 93.44 30 GLY B C 1
ATOM 1453 O O . GLY B 1 30 ? 5.277 -17.156 5.207 1 93.44 30 GLY B O 1
ATOM 1454 N N . GLN B 1 31 ? 4.648 -18 3.434 1 97.12 31 GLN B N 1
ATOM 1455 C CA . GLN B 1 31 ? 3.629 -16.984 3.166 1 97.12 31 GLN B CA 1
ATOM 1456 C C . GLN B 1 31 ? 2.619 -16.906 4.309 1 97.12 31 GLN B C 1
ATOM 1458 O O . GLN B 1 31 ? 2.168 -17.938 4.812 1 97.12 31 GLN B O 1
ATOM 1463 N N . LYS B 1 32 ? 2.371 -15.68 4.738 1 97.06 32 LYS B N 1
ATOM 1464 C CA . LYS B 1 32 ? 1.354 -15.445 5.758 1 97.06 32 LYS B CA 1
ATOM 1465 C C . LYS B 1 32 ? 0.183 -14.648 5.188 1 97.06 32 LYS B C 1
ATOM 1467 O O . LYS B 1 32 ? 0.382 -13.703 4.426 1 97.06 32 LYS B O 1
ATOM 1472 N N . ILE B 1 33 ? -1.021 -15.016 5.605 1 98.31 33 ILE B N 1
ATOM 1473 C CA . ILE B 1 33 ? -2.213 -14.258 5.246 1 98.31 33 ILE B CA 1
ATOM 1474 C C . ILE B 1 33 ? -2.869 -13.695 6.508 1 98.31 33 ILE B C 1
ATOM 1476 O O . ILE B 1 33 ? -3.309 -14.461 7.375 1 98.31 33 ILE B O 1
ATOM 1480 N N . ILE B 1 34 ? -2.881 -12.438 6.648 1 98.44 34 ILE B N 1
ATOM 1481 C CA . ILE B 1 34 ? -3.672 -11.773 7.684 1 98.44 34 ILE B CA 1
ATOM 1482 C C . ILE B 1 34 ? -5.098 -11.562 7.18 1 98.44 34 ILE B C 1
ATOM 1484 O O . ILE B 1 34 ? -5.324 -10.773 6.254 1 98.44 34 ILE B O 1
ATOM 1488 N N . ARG B 1 35 ? -5.996 -12.195 7.828 1 98.31 35 ARG B N 1
ATOM 1489 C CA . ARG B 1 35 ? -7.379 -12.133 7.363 1 98.31 35 ARG B CA 1
ATOM 1490 C C . ARG B 1 35 ? -8.055 -10.844 7.82 1 98.31 35 ARG B C 1
ATOM 1492 O O . ARG B 1 35 ? -7.797 -10.359 8.922 1 98.31 35 ARG B O 1
ATOM 1499 N N . ASN B 1 36 ? -8.883 -10.367 6.922 1 97 36 ASN B N 1
ATOM 1500 C CA . ASN B 1 36 ? -9.711 -9.242 7.348 1 97 36 ASN B CA 1
ATOM 1501 C C . ASN B 1 36 ? -10.414 -9.539 8.672 1 97 36 ASN B C 1
ATOM 1503 O O . ASN B 1 36 ? -11.008 -10.609 8.836 1 97 36 ASN B O 1
ATOM 1507 N N . GLY B 1 37 ? -10.266 -8.617 9.625 1 94.81 37 GLY B N 1
ATOM 1508 C CA . GLY B 1 37 ? -10.938 -8.766 10.906 1 94.81 37 GLY B CA 1
ATOM 1509 C C . GLY B 1 37 ? -10.047 -9.359 11.984 1 94.81 37 GLY B C 1
ATOM 1510 O O . GLY B 1 37 ? -10.414 -9.383 13.156 1 94.81 37 GLY B O 1
ATOM 1511 N N . GLU B 1 38 ? -8.875 -9.812 11.609 1 96.5 38 GLU B N 1
ATOM 1512 C CA . GLU B 1 38 ? -7.992 -10.461 12.586 1 96.5 38 GLU B CA 1
ATOM 1513 C C . GLU B 1 38 ? -7.262 -9.43 13.438 1 96.5 38 GLU B C 1
ATOM 1515 O O . GLU B 1 38 ? -6.836 -9.727 14.555 1 96.5 38 GLU B O 1
ATOM 1520 N N . GLN B 1 39 ? -7.043 -8.289 12.883 1 96.5 39 GLN B N 1
ATOM 1521 C CA . GLN B 1 39 ? -6.395 -7.211 13.617 1 96.5 39 GLN B CA 1
ATOM 1522 C C . GLN B 1 39 ? -7.41 -6.168 14.078 1 96.5 39 GLN B C 1
ATOM 1524 O O . GLN B 1 39 ? -8.25 -5.723 13.289 1 96.5 39 GLN B O 1
ATOM 1529 N N . ALA B 1 40 ? -7.273 -5.77 15.281 1 97.5 40 ALA B N 1
ATOM 1530 C CA . ALA B 1 40 ? -8.211 -4.801 15.836 1 97.5 40 ALA B CA 1
ATOM 1531 C C . ALA B 1 40 ? -7.957 -3.404 15.273 1 97.5 40 ALA B C 1
ATOM 1533 O O . ALA B 1 40 ? -6.805 -2.998 15.102 1 97.5 40 ALA B O 1
ATOM 1534 N N . SER B 1 41 ? -9.047 -2.736 15.062 1 98.19 41 SER B N 1
ATOM 1535 C CA . SER B 1 41 ? -8.938 -1.314 14.75 1 98.19 41 SER B CA 1
ATOM 1536 C C . SER B 1 41 ? -8.461 -0.522 15.969 1 98.19 41 SER B C 1
ATOM 1538 O O . SER B 1 41 ? -8.68 -0.932 17.109 1 98.19 41 SER B O 1
ATOM 1540 N N . ILE B 1 42 ? -7.871 0.592 15.656 1 98 42 ILE B N 1
ATOM 1541 C CA . ILE B 1 42 ? -7.363 1.498 16.672 1 98 42 ILE B CA 1
ATOM 1542 C C . ILE B 1 42 ? -7.973 2.887 16.484 1 98 42 ILE B C 1
ATOM 1544 O O . ILE B 1 42 ? -8.078 3.375 15.359 1 98 42 ILE B O 1
ATOM 1548 N N . LYS B 1 43 ? -8.32 3.498 17.562 1 98.38 43 LYS B N 1
ATOM 1549 C CA . LYS B 1 43 ? -8.719 4.902 17.484 1 98.38 43 LYS B CA 1
ATOM 1550 C C . LYS B 1 43 ? -7.496 5.812 17.391 1 98.38 43 LYS B C 1
ATOM 1552 O O . LYS B 1 43 ? -6.543 5.672 18.156 1 98.38 43 LYS B O 1
ATOM 1557 N N . GLY B 1 44 ? -7.562 6.684 16.438 1 98.25 44 GLY B N 1
ATOM 1558 C CA . GLY B 1 44 ? -6.496 7.672 16.391 1 98.25 44 GLY B CA 1
ATOM 1559 C C . GLY B 1 44 ? -6.418 8.531 17.641 1 98.25 44 GLY B C 1
ATOM 1560 O O . GLY B 1 44 ? -7.41 9.148 18.031 1 98.25 44 GLY B O 1
ATOM 1561 N N . PRO B 1 45 ? -5.305 8.586 18.203 1 98.12 45 PRO B N 1
ATOM 1562 C CA . PRO B 1 45 ? -5.211 9.352 19.453 1 98.12 45 PRO B CA 1
ATOM 1563 C C . PRO B 1 45 ? -5.383 10.852 19.234 1 98.12 45 PRO B C 1
ATOM 1565 O O . PRO B 1 45 ? -4.938 11.391 18.219 1 98.12 45 PRO B O 1
ATOM 1568 N N . ALA B 1 46 ? -5.902 11.57 20.203 1 97.75 46 ALA B N 1
ATOM 1569 C CA . ALA B 1 46 ? -6.141 13.008 20.125 1 97.75 46 ALA B CA 1
ATOM 1570 C C . ALA B 1 46 ? -4.828 13.789 20.078 1 97.75 46 ALA B C 1
ATOM 1572 O O . ALA B 1 46 ? -4.801 14.953 19.688 1 97.75 46 ALA B O 1
ATOM 1573 N N . SER B 1 47 ? -3.75 13.102 20.5 1 98.12 47 SER B N 1
ATOM 1574 C CA . SER B 1 47 ? -2.441 13.742 20.484 1 98.12 47 SER B CA 1
ATOM 1575 C C . SER B 1 47 ? -1.9 13.852 19.062 1 98.12 47 SER B C 1
ATOM 1577 O O . SER B 1 47 ? -0.94 14.578 18.797 1 98.12 47 SER B O 1
ATOM 1579 N N . CYS B 1 48 ? -2.572 13.148 18.078 1 98.44 48 CYS B N 1
ATOM 1580 C CA . CYS B 1 48 ? -2.033 13.094 16.719 1 98.44 48 CYS B CA 1
ATOM 1581 C C . CYS B 1 48 ? -3.068 13.555 15.703 1 98.44 48 CYS B C 1
ATOM 1583 O O . CYS B 1 48 ? -2.734 13.812 14.539 1 98.44 48 CYS B O 1
ATOM 1585 N N . PHE B 1 49 ? -4.297 13.625 16.203 1 98.75 49 PHE B N 1
ATOM 1586 C CA . PHE B 1 49 ? -5.391 13.898 15.273 1 98.75 49 PHE B CA 1
ATOM 1587 C C . PHE B 1 49 ? -6.395 14.859 15.891 1 98.75 49 PHE B C 1
ATOM 1589 O O . PHE B 1 49 ? -6.559 14.898 17.109 1 98.75 49 PHE B O 1
ATOM 1596 N N . THR B 1 50 ? -7.035 15.578 15.031 1 98.75 50 THR B N 1
ATOM 1597 C CA . THR B 1 50 ? -8.273 16.297 15.344 1 98.75 50 THR B CA 1
ATOM 1598 C C . THR B 1 50 ? -9.477 15.562 14.766 1 98.75 50 THR B C 1
ATOM 1600 O O . THR B 1 50 ? -9.5 15.234 13.578 1 98.75 50 THR B O 1
ATOM 1603 N N . GLY B 1 51 ? -10.508 15.312 15.602 1 98.62 51 GLY B N 1
ATOM 1604 C CA . GLY B 1 51 ? -11.68 14.578 15.156 1 98.62 51 GLY B CA 1
ATOM 1605 C C . GLY B 1 51 ? -11.523 13.078 15.281 1 98.62 51 GLY B C 1
ATOM 1606 O O . GLY B 1 51 ? -10.594 12.594 15.93 1 98.62 51 GLY B O 1
ATOM 1607 N N . ASN B 1 52 ? -12.469 12.367 14.711 1 98.81 52 ASN B N 1
ATOM 1608 C CA . ASN B 1 52 ? -12.477 10.914 14.82 1 98.81 52 ASN B CA 1
ATOM 1609 C C . ASN B 1 52 ? -11.742 10.258 13.656 1 98.81 52 ASN B C 1
ATOM 1611 O O . ASN B 1 52 ? -12.094 10.477 12.492 1 98.81 52 ASN B O 1
ATOM 1615 N N . VAL B 1 53 ? -10.773 9.508 14.039 1 98.94 53 VAL B N 1
ATOM 1616 C CA . VAL B 1 53 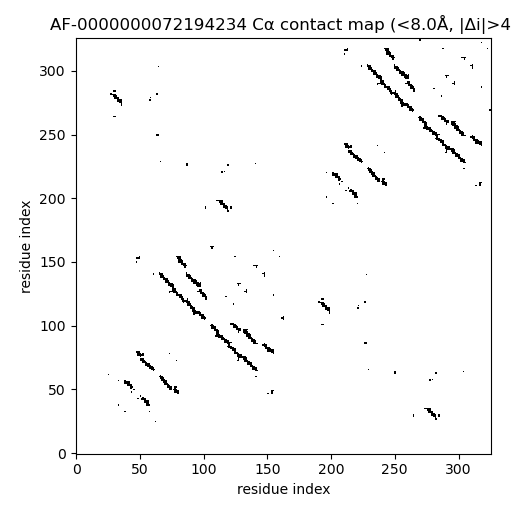? -9.953 8.773 13.078 1 98.94 53 VAL B CA 1
ATOM 1617 C C . VAL B 1 53 ? -9.836 7.316 13.5 1 98.94 53 VAL B C 1
ATOM 1619 O O . VAL B 1 53 ? -9.609 7.023 14.68 1 98.94 53 VAL B O 1
ATOM 1622 N N . ARG B 1 54 ? -10.039 6.445 12.57 1 98.88 54 ARG B N 1
ATOM 1623 C CA . ARG B 1 54 ? -9.844 5.02 12.805 1 98.88 54 ARG B CA 1
ATOM 1624 C C . ARG B 1 54 ? -8.656 4.492 12.008 1 98.88 54 ARG B C 1
ATOM 1626 O O . ARG B 1 54 ? -8.539 4.754 10.812 1 98.88 54 ARG B O 1
ATOM 1633 N N . ILE B 1 55 ? -7.812 3.75 12.664 1 98.69 55 ILE B N 1
ATOM 1634 C CA . ILE B 1 55 ? -6.648 3.139 12.031 1 98.69 55 ILE B CA 1
ATOM 1635 C C . ILE B 1 55 ? -6.816 1.62 12.008 1 98.69 55 ILE B C 1
ATOM 1637 O O . ILE B 1 55 ? -7.027 0.996 13.047 1 98.69 55 ILE B O 1
ATOM 1641 N N . ASP B 1 56 ? -6.758 1.038 10.883 1 98.56 56 ASP B N 1
ATOM 1642 C CA . ASP B 1 56 ? -6.719 -0.408 10.688 1 98.56 56 ASP B CA 1
ATOM 1643 C C . ASP B 1 56 ? -5.336 -0.864 10.234 1 98.56 56 ASP B C 1
ATOM 1645 O O . ASP B 1 56 ? -4.973 -0.709 9.062 1 98.56 56 ASP B O 1
ATOM 1649 N N . PRO B 1 57 ? -4.582 -1.423 11.188 1 97.94 57 PRO B N 1
ATOM 1650 C CA . PRO B 1 57 ? -3.273 -1.913 10.75 1 97.94 57 PRO B CA 1
ATOM 1651 C C . PRO B 1 57 ? -3.375 -2.963 9.641 1 97.94 57 PRO B C 1
ATOM 1653 O O . PRO B 1 57 ? -4.289 -3.795 9.656 1 97.94 57 PRO B O 1
ATOM 1656 N N . LEU B 1 58 ? -2.48 -2.902 8.719 1 98.38 58 LEU B N 1
ATOM 1657 C CA . LEU B 1 58 ? -2.52 -3.873 7.629 1 98.38 58 LEU B CA 1
ATOM 1658 C C . LEU B 1 58 ? -1.344 -4.84 7.723 1 98.38 58 LEU B C 1
ATOM 1660 O O . LEU B 1 58 ? -1.539 -6.055 7.812 1 98.38 58 LEU B O 1
ATOM 1664 N N . TYR B 1 59 ? -0.078 -4.305 7.691 1 97.31 59 TYR B N 1
ATOM 1665 C CA . TYR B 1 59 ? 1.106 -5.141 7.836 1 97.31 59 TYR B CA 1
ATOM 1666 C C . TYR B 1 59 ? 2.246 -4.367 8.484 1 97.31 59 TYR B C 1
ATOM 1668 O O . TYR B 1 59 ? 2.375 -3.156 8.289 1 97.31 59 TYR B O 1
ATOM 1676 N N . PRO B 1 60 ? 3.084 -5.086 9.234 1 95.44 60 PRO B N 1
ATOM 1677 C CA . PRO B 1 60 ? 4.246 -4.457 9.859 1 95.44 60 PRO B CA 1
ATOM 1678 C C . PRO B 1 60 ? 5.508 -4.559 9 1 95.44 60 PRO B C 1
ATOM 1680 O O . PRO B 1 60 ? 5.566 -5.371 8.078 1 95.44 60 PRO B O 1
ATOM 1683 N N . ALA B 1 61 ? 6.426 -3.648 9.336 1 94.44 61 ALA B N 1
ATOM 1684 C CA . ALA B 1 61 ? 7.77 -3.863 8.805 1 94.44 61 ALA B CA 1
ATOM 1685 C C . ALA B 1 61 ? 8.375 -5.148 9.359 1 94.44 61 ALA B C 1
ATOM 1687 O O . ALA B 1 61 ? 7.91 -5.684 10.367 1 94.44 61 ALA B O 1
ATOM 1688 N N . ASN B 1 62 ? 9.297 -5.645 8.617 1 90.81 62 ASN B N 1
ATOM 1689 C CA . ASN B 1 62 ? 10.055 -6.797 9.094 1 90.81 62 ASN B CA 1
ATOM 1690 C C . ASN B 1 62 ? 11.531 -6.703 8.703 1 90.81 62 ASN B C 1
ATOM 1692 O O . ASN B 1 62 ? 11.992 -5.652 8.258 1 90.81 62 ASN B O 1
ATOM 1696 N N . ASN B 1 63 ? 12.297 -7.723 8.945 1 88.12 63 ASN B N 1
ATOM 1697 C CA . ASN B 1 63 ? 13.734 -7.668 8.75 1 88.12 63 ASN B CA 1
ATOM 1698 C C . ASN B 1 63 ? 14.094 -7.395 7.289 1 88.12 63 ASN B C 1
ATOM 1700 O O . ASN B 1 63 ? 15.102 -6.746 7.008 1 88.12 63 ASN B O 1
ATOM 1704 N N . ALA B 1 64 ? 13.25 -7.844 6.418 1 89.5 64 ALA B N 1
ATOM 1705 C CA . ALA B 1 64 ? 13.562 -7.711 4.996 1 89.5 64 ALA B CA 1
ATOM 1706 C C . ALA B 1 64 ? 12.898 -6.465 4.406 1 89.5 64 ALA B C 1
ATOM 1708 O O . ALA B 1 64 ? 13.539 -5.699 3.684 1 89.5 64 ALA B O 1
ATOM 1709 N N . MET B 1 65 ? 11.648 -6.309 4.73 1 92.38 65 MET B N 1
ATOM 1710 C CA . MET B 1 65 ? 10.875 -5.172 4.227 1 92.38 65 MET B CA 1
ATOM 1711 C C . MET B 1 65 ? 10.75 -4.09 5.293 1 92.38 65 MET B C 1
ATOM 1713 O O . MET B 1 65 ? 10.156 -4.316 6.348 1 92.38 65 MET B O 1
ATOM 1717 N N . ARG B 1 66 ? 11.148 -2.877 4.895 1 93.62 66 ARG B N 1
ATOM 1718 C CA . ARG B 1 66 ? 11.148 -1.759 5.832 1 93.62 66 ARG B CA 1
ATOM 1719 C C . ARG B 1 66 ? 9.781 -1.098 5.902 1 93.62 66 ARG B C 1
ATOM 1721 O O . ARG B 1 66 ? 9.508 -0.312 6.816 1 93.62 66 ARG B O 1
ATOM 1728 N N . SER B 1 67 ? 8.961 -1.367 4.957 1 95.75 67 SER B N 1
ATOM 1729 C CA . SER B 1 67 ? 7.684 -0.663 4.875 1 95.75 67 SER B CA 1
ATOM 1730 C C . SER B 1 67 ? 6.648 -1.284 5.805 1 95.75 67 SER B C 1
ATOM 1732 O O . SER B 1 67 ? 6.684 -2.488 6.066 1 95.75 67 SER B O 1
ATOM 1734 N N . SER B 1 68 ? 5.828 -0.503 6.316 1 97.12 68 SER B N 1
ATOM 1735 C CA . SER B 1 68 ? 4.594 -0.872 7.004 1 97.12 68 SER B CA 1
ATOM 1736 C C . SER B 1 68 ? 3.402 -0.101 6.445 1 97.12 68 SER B C 1
ATOM 1738 O O . SER B 1 68 ? 3.572 0.945 5.816 1 97.12 68 SER B O 1
ATOM 1740 N N . GLY B 1 69 ? 2.215 -0.703 6.652 1 97.81 69 GLY B N 1
ATOM 1741 C CA . GLY B 1 69 ? 1.036 -0.067 6.09 1 97.81 69 GLY B CA 1
ATOM 1742 C C . GLY B 1 69 ? -0.178 -0.149 6.996 1 97.81 69 GLY B C 1
ATOM 1743 O O . GLY B 1 69 ? -0.317 -1.098 7.77 1 97.81 69 GLY B O 1
ATOM 1744 N N . GLY B 1 70 ? -0.996 0.804 6.863 1 98.38 70 GLY B N 1
ATOM 1745 C CA . GLY B 1 70 ? -2.291 0.851 7.523 1 98.38 70 GLY B CA 1
ATOM 1746 C C . GLY B 1 70 ? -3.357 1.543 6.695 1 98.38 70 GLY B C 1
ATOM 1747 O O . GLY B 1 70 ? -3.047 2.385 5.852 1 98.38 70 GLY B O 1
ATOM 1748 N N . SER B 1 71 ? -4.562 1.131 6.906 1 98.81 71 SER B N 1
ATOM 1749 C CA . SER B 1 71 ? -5.715 1.851 6.379 1 98.81 71 SER B CA 1
ATOM 1750 C C . SER B 1 71 ? -6.266 2.84 7.398 1 98.81 71 SER B C 1
ATOM 1752 O O . SER B 1 71 ? -6.586 2.461 8.531 1 98.81 71 SER B O 1
ATOM 1754 N N . VAL B 1 72 ? -6.359 4.074 7.051 1 98.94 72 VAL B N 1
ATOM 1755 C CA . VAL B 1 72 ? -6.773 5.121 7.977 1 98.94 72 VAL B CA 1
ATOM 1756 C C . VAL B 1 72 ? -8.031 5.812 7.449 1 98.94 72 VAL B C 1
ATOM 1758 O O . VAL B 1 72 ? -8.047 6.301 6.316 1 98.94 72 VAL B O 1
ATOM 1761 N N . THR B 1 73 ? -9.023 5.863 8.227 1 98.94 73 THR B N 1
ATOM 1762 C CA . THR B 1 73 ? -10.281 6.508 7.879 1 98.94 73 THR B CA 1
ATOM 1763 C C . THR B 1 73 ? -10.508 7.75 8.742 1 98.94 73 THR B C 1
ATOM 1765 O O . THR B 1 73 ? -10.492 7.668 9.969 1 98.94 73 THR B O 1
ATOM 1768 N N . PHE B 1 74 ? -10.75 8.766 8.102 1 98.94 74 PHE B N 1
ATOM 1769 C CA . PHE B 1 74 ? -11.07 10.039 8.734 1 98.94 74 PHE B CA 1
ATOM 1770 C C . PHE B 1 74 ? -12.555 10.359 8.594 1 98.94 74 PHE B C 1
ATOM 1772 O O . PHE B 1 74 ? -13.086 10.383 7.48 1 98.94 74 PHE B O 1
ATOM 1779 N N . GLU B 1 75 ? -13.203 10.617 9.695 1 98.94 75 GLU B N 1
ATOM 1780 C CA . GLU B 1 75 ? -14.562 11.133 9.609 1 98.94 75 GLU B CA 1
ATOM 1781 C C . GLU B 1 75 ? -14.578 12.578 9.125 1 98.94 75 GLU B C 1
ATOM 1783 O O . GLU B 1 75 ? -13.547 13.25 9.117 1 98.94 75 GLU B O 1
ATOM 1788 N N . PRO B 1 76 ? -15.734 13.023 8.688 1 98.88 76 PRO B N 1
ATOM 1789 C CA . PRO B 1 76 ? -15.812 14.383 8.148 1 98.88 76 PRO B CA 1
ATOM 1790 C C . PRO B 1 76 ? -15.156 15.422 9.055 1 98.88 76 PRO B C 1
ATOM 1792 O O . PRO B 1 76 ? -15.414 15.43 10.266 1 98.88 76 PRO B O 1
ATOM 1795 N N . GLY B 1 77 ? -14.273 16.141 8.477 1 98.56 77 GLY B N 1
ATOM 1796 C CA . GLY B 1 77 ? -13.625 17.234 9.195 1 98.56 77 GLY B CA 1
ATOM 1797 C C . GLY B 1 77 ? -12.391 16.781 9.961 1 98.56 77 GLY B C 1
ATOM 1798 O O . GLY B 1 77 ? -11.602 17.625 10.414 1 98.56 77 GLY B O 1
ATOM 1799 N N . ALA B 1 78 ? -12.164 15.492 10.125 1 98.88 78 ALA B N 1
ATOM 1800 C CA . ALA B 1 78 ? -11.023 14.984 10.875 1 98.88 78 ALA B CA 1
ATOM 1801 C C . ALA B 1 78 ? -9.734 15.094 10.07 1 98.88 78 ALA B C 1
ATOM 1803 O O . ALA B 1 78 ? -9.758 15.023 8.836 1 98.88 78 ALA B O 1
ATOM 1804 N N . ARG B 1 79 ? -8.578 15.227 10.766 1 98.88 79 ARG B N 1
ATOM 1805 C CA . ARG B 1 79 ? -7.285 15.406 10.109 1 98.88 79 ARG B CA 1
ATOM 1806 C C . ARG B 1 79 ? -6.145 15.078 11.062 1 98.88 79 ARG B C 1
ATOM 1808 O O . ARG B 1 79 ? -6.309 15.141 12.281 1 98.88 79 ARG B O 1
ATOM 1815 N N . SER B 1 80 ? -5.07 14.797 10.477 1 98.88 80 SER B N 1
ATOM 1816 C CA . SER B 1 80 ? -3.854 14.633 11.266 1 98.88 80 SER B CA 1
ATOM 1817 C C . SER B 1 80 ? -3.322 15.977 11.758 1 98.88 80 SER B C 1
ATOM 1819 O O . SER B 1 80 ? -3.613 17.016 11.164 1 98.88 80 SER B O 1
ATOM 1821 N N . ASN B 1 81 ? -2.486 15.883 12.789 1 98.88 81 ASN B N 1
ATOM 1822 C CA . ASN B 1 81 ? -1.603 17.016 13.062 1 98.88 81 ASN B CA 1
ATOM 1823 C C . ASN B 1 81 ? -0.59 17.219 11.938 1 98.88 81 ASN B C 1
ATOM 1825 O O . ASN B 1 81 ? -0.368 16.312 11.125 1 98.88 81 ASN B O 1
ATOM 1829 N N . TRP B 1 82 ? -0.081 18.422 11.938 1 98.88 82 TRP B N 1
ATOM 1830 C CA . TRP B 1 82 ? 1.14 18.562 11.148 1 98.88 82 TRP B CA 1
ATOM 1831 C C . TRP B 1 82 ? 2.166 17.5 11.539 1 98.88 82 TRP B C 1
ATOM 1833 O O . TRP B 1 82 ? 2.307 17.172 12.719 1 98.88 82 TRP B O 1
ATOM 1843 N N . HIS B 1 83 ? 2.973 17.031 10.539 1 98.75 83 HIS B N 1
ATOM 1844 C CA . HIS B 1 83 ? 3.988 16.031 10.844 1 98.75 83 HIS B CA 1
ATOM 1845 C C . HIS B 1 83 ? 5.008 15.914 9.719 1 98.75 83 HIS B C 1
ATOM 1847 O O . HIS B 1 83 ? 4.828 16.5 8.648 1 98.75 83 HIS B O 1
ATOM 1853 N N . VAL B 1 84 ? 6.07 15.273 10.039 1 97.88 84 VAL B N 1
ATOM 1854 C CA . VAL B 1 84 ? 7.117 14.953 9.078 1 97.88 84 VAL B CA 1
ATOM 1855 C C . VAL B 1 84 ? 7.496 13.477 9.188 1 97.88 84 VAL B C 1
ATOM 1857 O O . VAL B 1 84 ? 7.25 12.844 10.219 1 97.88 84 VAL B O 1
ATOM 1860 N N . HIS B 1 85 ? 8.031 12.969 8.109 1 97.19 85 HIS B N 1
ATOM 1861 C CA . HIS B 1 85 ? 8.508 11.594 8.086 1 97.19 85 HIS B CA 1
ATOM 1862 C C . HIS B 1 85 ? 10 11.531 7.809 1 97.19 85 HIS B C 1
ATOM 1864 O O . HIS B 1 85 ? 10.484 12.148 6.855 1 97.19 85 HIS B O 1
ATOM 1870 N N . PRO B 1 86 ? 10.727 10.703 8.555 1 94.69 86 PRO B N 1
ATOM 1871 C CA . PRO B 1 86 ? 12.172 10.578 8.344 1 94.69 86 PRO B CA 1
ATOM 1872 C C . PRO B 1 86 ? 12.516 9.883 7.031 1 94.69 86 PRO B C 1
ATOM 1874 O O . PRO B 1 86 ? 13.609 10.086 6.488 1 94.69 86 PRO B O 1
ATOM 1877 N N . VAL B 1 87 ? 11.633 9.062 6.504 1 94.44 87 VAL B N 1
ATOM 1878 C CA . VAL B 1 87 ? 11.938 8.32 5.293 1 94.44 87 VAL B CA 1
ATOM 1879 C C . VAL B 1 87 ? 10.875 8.594 4.23 1 94.44 87 VAL B C 1
ATOM 1881 O O . VAL B 1 87 ? 10.867 7.961 3.172 1 94.44 87 VAL B O 1
ATOM 1884 N N . GLY B 1 88 ? 9.906 9.406 4.508 1 94.25 88 GLY B N 1
ATOM 1885 C CA . GLY B 1 88 ? 8.812 9.703 3.594 1 94.25 88 GLY B CA 1
ATOM 1886 C C . GLY B 1 88 ? 7.547 8.93 3.906 1 94.25 88 GLY B C 1
ATOM 1887 O O . GLY B 1 88 ? 7.496 8.18 4.883 1 94.25 88 GLY B O 1
ATOM 1888 N N . GLN B 1 89 ? 6.504 9.203 3.053 1 97.88 89 GLN B N 1
ATOM 1889 C CA . GLN B 1 89 ? 5.199 8.562 3.172 1 97.88 89 GLN B CA 1
ATOM 1890 C C . GLN B 1 89 ? 4.469 8.555 1.831 1 97.88 89 GLN B C 1
ATOM 1892 O O . GLN B 1 89 ? 4.547 9.516 1.066 1 97.88 89 GLN B O 1
ATOM 1897 N N . VAL B 1 90 ? 3.754 7.473 1.623 1 98.62 90 VAL B N 1
ATOM 1898 C CA . VAL B 1 90 ? 2.857 7.379 0.476 1 98.62 90 VAL B CA 1
ATOM 1899 C C . VAL B 1 90 ? 1.426 7.148 0.956 1 98.62 90 VAL B C 1
ATOM 1901 O O . VAL B 1 90 ? 1.188 6.344 1.861 1 98.62 90 VAL B O 1
ATOM 1904 N N . LEU B 1 91 ? 0.463 7.867 0.404 1 98.94 91 LEU B N 1
ATOM 1905 C CA . LEU B 1 91 ? -0.961 7.66 0.639 1 98.94 91 LEU B CA 1
ATOM 1906 C C . LEU B 1 91 ? -1.665 7.223 -0.641 1 98.94 91 LEU B C 1
ATOM 1908 O O . LEU B 1 91 ? -1.549 7.883 -1.676 1 98.94 91 LEU B O 1
ATOM 1912 N N . ILE B 1 92 ? -2.342 6.125 -0.583 1 98.94 92 ILE B N 1
ATOM 1913 C CA . ILE B 1 92 ? -3.229 5.699 -1.66 1 98.94 92 ILE B CA 1
ATOM 1914 C C . ILE B 1 92 ? -4.684 5.898 -1.237 1 98.94 92 ILE B C 1
ATOM 1916 O O . ILE B 1 92 ? -5.191 5.168 -0.382 1 98.94 92 ILE B O 1
ATOM 1920 N N . VAL B 1 93 ? -5.363 6.836 -1.854 1 98.94 93 VAL B N 1
ATOM 1921 C CA . VAL B 1 93 ? -6.734 7.129 -1.455 1 98.94 93 VAL B CA 1
ATOM 1922 C C . VAL B 1 93 ? -7.672 6.051 -1.994 1 98.94 93 VAL B C 1
ATOM 1924 O O . VAL B 1 93 ? -7.656 5.746 -3.189 1 98.94 93 VAL B O 1
ATOM 1927 N N . THR B 1 94 ? -8.523 5.551 -1.114 1 98.75 94 THR B N 1
ATOM 1928 C CA . THR B 1 94 ? -9.328 4.41 -1.534 1 98.75 94 THR B CA 1
ATOM 1929 C C . THR B 1 94 ? -10.812 4.754 -1.478 1 98.75 94 THR B C 1
ATOM 1931 O O . THR B 1 94 ? -11.641 4.07 -2.09 1 98.75 94 THR B O 1
ATOM 1934 N N . ALA B 1 95 ? -11.164 5.773 -0.72 1 98.75 95 ALA B N 1
ATOM 1935 C CA . ALA B 1 95 ? -12.578 6.113 -0.61 1 98.75 95 ALA B CA 1
ATOM 1936 C C . ALA B 1 95 ? -12.766 7.551 -0.132 1 98.75 95 ALA B C 1
ATOM 1938 O O . ALA B 1 95 ? -11.922 8.078 0.599 1 98.75 95 ALA B O 1
ATOM 1939 N N . GLY B 1 96 ? -13.859 8.172 -0.525 1 98.75 96 GLY B N 1
ATOM 1940 C CA . GLY B 1 96 ? -14.289 9.453 0.004 1 98.75 96 GLY B CA 1
ATOM 1941 C C . GLY B 1 96 ? -13.602 10.633 -0.653 1 98.75 96 GLY B C 1
ATOM 1942 O O . GLY B 1 96 ? -13.305 10.602 -1.85 1 98.75 96 GLY B O 1
ATOM 1943 N N . LEU B 1 97 ? -13.555 11.711 0.106 1 98.88 97 LEU B N 1
ATOM 1944 C CA . LEU B 1 97 ? -12.969 12.977 -0.324 1 98.88 97 LEU B CA 1
ATOM 1945 C C . LEU B 1 97 ? -12.039 13.539 0.75 1 98.88 97 LEU B C 1
ATOM 1947 O O . LEU B 1 97 ? -12.477 13.805 1.874 1 98.88 97 LEU B O 1
ATOM 1951 N N . GLY B 1 98 ? -10.781 13.711 0.346 1 98.81 98 GLY B N 1
ATOM 1952 C CA . GLY B 1 98 ? -9.812 14.133 1.346 1 98.81 98 GLY B CA 1
ATOM 1953 C C . GLY B 1 98 ? -9.109 15.43 0.986 1 98.81 98 GLY B C 1
ATOM 1954 O O . GLY B 1 98 ? -9.352 15.992 -0.085 1 98.81 98 GLY B O 1
ATOM 1955 N N . LEU B 1 99 ? -8.328 15.859 1.961 1 98.88 99 LEU B N 1
ATOM 1956 C CA . LEU B 1 99 ? -7.484 17.047 1.836 1 98.88 99 LEU B CA 1
ATOM 1957 C C . LEU B 1 99 ? -6.062 16.75 2.299 1 98.88 99 LEU B C 1
ATOM 1959 O O . LEU B 1 99 ? -5.855 15.969 3.225 1 98.88 99 LEU B O 1
ATOM 1963 N N . THR B 1 100 ? -5.133 17.391 1.672 1 98.88 100 THR B N 1
ATOM 1964 C CA . THR B 1 100 ? -3.752 17.406 2.141 1 98.88 100 THR B CA 1
ATOM 1965 C C . THR B 1 100 ? -3.094 18.75 1.859 1 98.88 100 THR B C 1
ATOM 1967 O O . THR B 1 100 ? -3.535 19.5 0.977 1 98.88 100 THR B O 1
ATOM 1970 N N . GLN B 1 101 ? -2.039 18.969 2.643 1 98.69 101 GLN B N 1
ATOM 1971 C CA . GLN B 1 101 ? -1.335 20.234 2.484 1 98.69 101 GLN B CA 1
ATOM 1972 C C . GLN B 1 101 ? 0.115 20.125 2.945 1 98.69 101 GLN B C 1
ATOM 1974 O O . GLN B 1 101 ? 0.391 19.547 4.004 1 98.69 101 GLN B O 1
ATOM 1979 N N . GLU B 1 102 ? 0.911 20.562 2.121 1 98.31 102 GLU B N 1
ATOM 1980 C CA . GLU B 1 102 ? 2.283 20.859 2.523 1 98.31 102 GLU B CA 1
ATOM 1981 C C . GLU B 1 102 ? 2.391 22.25 3.131 1 98.31 102 GLU B C 1
ATOM 1983 O O . GLU B 1 102 ? 1.794 23.203 2.623 1 98.31 102 GLU B O 1
ATOM 1988 N N . TRP B 1 103 ? 3.199 22.328 4.094 1 97.88 103 TRP B N 1
ATOM 1989 C CA . TRP B 1 103 ? 3.361 23.609 4.77 1 97.88 103 TRP B CA 1
ATOM 1990 C C . TRP B 1 103 ? 3.73 24.703 3.773 1 97.88 103 TRP B C 1
ATOM 1992 O O . TRP B 1 103 ? 4.668 24.547 2.988 1 97.88 103 TRP B O 1
ATOM 2002 N N . GLY B 1 104 ? 3.002 25.75 3.873 1 95.88 104 GLY B N 1
ATOM 2003 C CA . GLY B 1 104 ? 3.264 26.906 3.025 1 95.88 104 GLY B CA 1
ATOM 2004 C C . GLY B 1 104 ? 2.654 26.781 1.643 1 95.88 104 GLY B C 1
ATOM 2005 O O . GLY B 1 104 ? 2.803 27.672 0.81 1 95.88 104 GLY B O 1
ATOM 2006 N N . LYS B 1 105 ? 1.98 25.734 1.314 1 96.94 105 LYS B N 1
ATOM 2007 C CA . LYS B 1 105 ? 1.35 25.516 0.016 1 96.94 105 LYS B CA 1
ATOM 2008 C C . LYS B 1 105 ? -0.166 25.391 0.154 1 96.94 105 LYS B C 1
ATOM 2010 O O . LYS B 1 105 ? -0.682 25.219 1.259 1 96.94 105 LYS B O 1
ATOM 2015 N N . PRO B 1 106 ? -0.823 25.547 -0.926 1 96.81 106 PRO B N 1
ATOM 2016 C CA . PRO B 1 106 ? -2.283 25.469 -0.828 1 96.81 106 PRO B CA 1
ATOM 2017 C C . PRO B 1 106 ? -2.775 24.062 -0.475 1 96.81 106 PRO B C 1
ATOM 2019 O O . PRO B 1 106 ? -2.115 23.078 -0.8 1 96.81 106 PRO B O 1
ATOM 2022 N N . VAL B 1 107 ? -3.951 24.031 0.099 1 98.06 107 VAL B N 1
ATOM 2023 C CA . VAL B 1 107 ? -4.641 22.766 0.342 1 98.06 107 VAL B CA 1
ATOM 2024 C C . VAL B 1 107 ? -5.016 22.125 -0.989 1 98.06 107 VAL B C 1
ATOM 2026 O O . VAL B 1 107 ? -5.48 22.797 -1.907 1 98.06 107 VAL B O 1
ATOM 2029 N N . GLN B 1 108 ? -4.863 20.828 -1.064 1 98.19 108 GLN B N 1
ATOM 2030 C CA . GLN B 1 108 ? -5.23 20.062 -2.25 1 98.19 108 GLN B CA 1
ATOM 2031 C C . GLN B 1 108 ? -6.32 19.047 -1.928 1 98.19 108 GLN B C 1
ATOM 2033 O O . GLN B 1 108 ? -6.293 18.406 -0.871 1 98.19 108 GLN B O 1
ATOM 2038 N N . ILE B 1 109 ? -7.223 18.891 -2.908 1 98.5 109 ILE B N 1
ATOM 2039 C CA . ILE B 1 109 ? -8.242 17.844 -2.801 1 98.5 109 ILE B CA 1
ATOM 2040 C C . ILE B 1 109 ? -7.691 16.531 -3.318 1 98.5 109 ILE B C 1
ATOM 2042 O O . ILE B 1 109 ? -7.023 16.484 -4.355 1 98.5 109 ILE B O 1
ATOM 2046 N N . ILE B 1 110 ? -7.992 15.461 -2.613 1 98.75 110 ILE B N 1
ATOM 2047 C CA . ILE B 1 110 ? -7.555 14.133 -3.051 1 98.75 110 ILE B CA 1
ATOM 2048 C C . ILE B 1 110 ? -8.75 13.188 -3.1 1 98.75 110 ILE B C 1
ATOM 2050 O O . ILE B 1 110 ? -9.633 13.242 -2.238 1 98.75 110 ILE B O 1
ATOM 2054 N N . ARG B 1 111 ? -8.766 12.32 -4.098 1 98.75 111 ARG B N 1
ATOM 2055 C CA . ARG B 1 111 ? -9.883 11.422 -4.375 1 98.75 111 ARG B CA 1
ATOM 2056 C C . ARG B 1 111 ? -9.398 9.984 -4.543 1 98.75 111 ARG B C 1
ATOM 2058 O O . ARG B 1 111 ? -8.203 9.742 -4.738 1 98.75 111 ARG B O 1
ATOM 2065 N N . PRO B 1 112 ? -10.375 9.07 -4.465 1 98.69 112 PRO B N 1
ATOM 2066 C CA . PRO B 1 112 ? -9.969 7.672 -4.652 1 98.69 112 PRO B CA 1
ATOM 2067 C C . PRO B 1 112 ? -9.188 7.449 -5.945 1 98.69 112 PRO B C 1
ATOM 2069 O O . PRO B 1 112 ? -9.602 7.914 -7.012 1 98.69 112 PRO B O 1
ATOM 2072 N N . GLY B 1 113 ? -8.047 6.793 -5.801 1 98.19 113 GLY B N 1
ATOM 2073 C CA . GLY B 1 113 ? -7.168 6.547 -6.93 1 98.19 113 GLY B CA 1
ATOM 2074 C C . GLY B 1 113 ? -5.98 7.492 -6.977 1 98.19 113 GLY B C 1
ATOM 2075 O O . GLY B 1 113 ? -4.98 7.211 -7.641 1 98.19 113 GLY B O 1
ATOM 2076 N N . ASP B 1 114 ? -6.125 8.648 -6.344 1 98.81 114 ASP B N 1
ATOM 2077 C CA . ASP B 1 114 ? -4.977 9.539 -6.223 1 98.81 114 ASP B CA 1
ATOM 2078 C C . ASP B 1 114 ? -3.914 8.938 -5.301 1 98.81 114 ASP B C 1
ATOM 2080 O O . ASP B 1 114 ? -4.238 8.219 -4.355 1 98.81 114 ASP B O 1
ATOM 2084 N N . VAL B 1 115 ? -2.668 9.258 -5.605 1 98.94 115 VAL B N 1
ATOM 2085 C CA . VAL B 1 115 ? -1.546 8.859 -4.762 1 98.94 115 VAL B CA 1
ATOM 2086 C C . VAL B 1 115 ? -0.759 10.094 -4.332 1 98.94 115 VAL B C 1
ATOM 2088 O O . VAL B 1 115 ? -0.349 10.898 -5.172 1 98.94 115 VAL B O 1
ATOM 2091 N N . VAL B 1 116 ? -0.585 10.227 -3.018 1 98.88 116 VAL B N 1
ATOM 2092 C CA . VAL B 1 116 ? 0.211 11.32 -2.475 1 98.88 116 VAL B CA 1
ATOM 2093 C C . VAL B 1 116 ? 1.59 10.805 -2.068 1 98.88 116 VAL B C 1
ATOM 2095 O O . VAL B 1 116 ? 1.7 9.836 -1.312 1 98.88 116 VAL B O 1
ATOM 2098 N N . ILE B 1 117 ? 2.613 11.414 -2.535 1 98.38 117 ILE B N 1
ATOM 2099 C CA . ILE B 1 117 ? 3.986 11.094 -2.156 1 98.38 117 ILE B CA 1
ATOM 2100 C C . ILE B 1 117 ? 4.59 12.25 -1.367 1 98.38 117 ILE B C 1
ATOM 2102 O O . ILE B 1 117 ? 4.754 13.352 -1.898 1 98.38 117 ILE B O 1
ATOM 2106 N N . CYS B 1 118 ? 4.883 11.977 -0.167 1 97.81 118 CYS B N 1
ATOM 2107 C CA . CYS B 1 118 ? 5.465 12.984 0.714 1 97.81 118 CYS B CA 1
ATOM 2108 C C . CYS B 1 118 ? 6.938 12.695 0.976 1 97.81 118 CYS B C 1
ATOM 2110 O O . CYS B 1 118 ? 7.277 11.703 1.628 1 97.81 118 CYS B O 1
ATOM 2112 N N . PRO B 1 119 ? 7.848 13.586 0.592 1 96.69 119 PRO B N 1
ATOM 2113 C CA . PRO B 1 119 ? 9.281 13.336 0.746 1 96.69 119 PRO B CA 1
ATOM 2114 C C . PRO B 1 119 ? 9.75 13.469 2.193 1 96.69 119 PRO B C 1
ATOM 2116 O O . PRO B 1 119 ? 8.992 13.93 3.053 1 96.69 119 PRO B O 1
ATOM 2119 N N . VAL B 1 120 ? 10.969 13.062 2.369 1 96.06 120 VAL B N 1
ATOM 2120 C CA . VAL B 1 120 ? 11.641 13.148 3.662 1 96.06 120 VAL B CA 1
ATOM 2121 C C . VAL B 1 120 ? 11.586 14.586 4.176 1 96.06 120 VAL B C 1
ATOM 2123 O O . VAL B 1 120 ? 11.898 15.523 3.441 1 96.06 120 VAL B O 1
ATOM 2126 N N . GLY B 1 121 ? 11.094 14.711 5.355 1 96.06 121 GLY B N 1
ATOM 2127 C CA . GLY B 1 121 ? 11.227 15.977 6.062 1 96.06 121 GLY B CA 1
ATOM 2128 C C . GLY B 1 121 ? 10.195 17 5.648 1 96.06 121 GLY B C 1
ATOM 2129 O O . GLY B 1 121 ? 10.195 18.125 6.148 1 96.06 121 GLY B O 1
ATOM 2130 N N . VAL B 1 122 ? 9.312 16.688 4.789 1 97.69 122 VAL B N 1
ATOM 2131 C CA . VAL B 1 122 ? 8.305 17.641 4.332 1 97.69 122 VAL B CA 1
ATOM 2132 C C . VAL B 1 122 ? 7.152 17.703 5.328 1 97.69 122 VAL B C 1
ATOM 2134 O O . VAL B 1 122 ? 6.527 16.672 5.617 1 97.69 122 VAL B O 1
ATOM 2137 N N . LYS B 1 123 ? 6.945 18.891 5.855 1 98.56 123 LYS B N 1
ATOM 2138 C CA . LYS B 1 123 ? 5.863 19.125 6.812 1 98.56 123 LYS B CA 1
ATOM 2139 C C . LYS B 1 123 ? 4.508 19.156 6.113 1 98.56 123 LYS B C 1
ATOM 2141 O O . LYS B 1 123 ? 4.293 19.969 5.203 1 98.56 123 LYS B O 1
ATOM 2146 N N . HIS B 1 124 ? 3.576 18.234 6.602 1 98.81 124 HIS B N 1
ATOM 2147 C CA . HIS B 1 124 ? 2.287 18.141 5.926 1 98.81 124 HIS B CA 1
ATOM 2148 C C . HIS B 1 124 ? 1.215 17.594 6.859 1 98.81 124 HIS B C 1
ATOM 2150 O O . HIS B 1 124 ? 1.514 17.188 7.988 1 98.81 124 HIS B O 1
ATOM 2156 N N . TRP B 1 125 ? -0.015 17.719 6.367 1 98.88 125 TRP B N 1
ATOM 2157 C CA . TRP B 1 125 ? -1.148 17.047 6.992 1 98.88 125 TRP B CA 1
ATOM 2158 C C . TRP B 1 125 ? -2.09 16.469 5.941 1 98.88 125 TRP B C 1
ATOM 2160 O O . TRP B 1 125 ? -1.985 16.797 4.758 1 98.88 125 TRP B O 1
ATOM 2170 N N . HIS B 1 126 ? -2.914 15.617 6.328 1 98.94 126 HIS B N 1
ATOM 2171 C CA . HIS B 1 126 ? -3.994 15.086 5.508 1 98.94 126 HIS B CA 1
ATOM 2172 C C . HIS B 1 126 ? -5.199 14.695 6.359 1 98.94 126 HIS B C 1
ATOM 2174 O O . HIS B 1 126 ? -5.066 14.469 7.562 1 98.94 126 HIS B O 1
ATOM 2180 N N . GLY B 1 127 ? -6.324 14.609 5.738 1 98.88 127 GLY B N 1
ATOM 2181 C CA . GLY B 1 127 ? -7.578 14.297 6.406 1 98.88 127 GLY B CA 1
ATOM 2182 C C . GLY B 1 127 ? -8.773 14.344 5.48 1 98.88 127 GLY B C 1
ATOM 2183 O O . GLY B 1 127 ? -8.625 14.273 4.258 1 98.88 127 GLY B O 1
ATOM 2184 N N . ALA B 1 128 ? -9.945 14.352 6.098 1 98.88 128 ALA B N 1
ATOM 2185 C CA . ALA B 1 128 ? -11.211 14.328 5.359 1 98.88 128 ALA B CA 1
ATOM 2186 C C . ALA B 1 128 ? -11.688 15.734 5.039 1 98.88 128 ALA B C 1
ATOM 2188 O O . ALA B 1 128 ? -11.336 16.688 5.734 1 98.88 128 ALA B O 1
ATOM 2189 N N . ALA B 1 129 ? -12.461 15.828 3.986 1 98.62 129 ALA B N 1
ATOM 2190 C CA . ALA B 1 129 ? -13.211 17.047 3.727 1 98.62 129 ALA B CA 1
ATOM 2191 C C . ALA B 1 129 ? -14.242 17.297 4.82 1 98.62 129 ALA B C 1
ATOM 2193 O O . ALA B 1 129 ? -14.578 16.391 5.586 1 98.62 129 ALA B O 1
ATOM 2194 N N . PRO B 1 130 ? -14.75 18.516 4.84 1 98.19 130 PRO B N 1
ATOM 2195 C CA . PRO B 1 130 ? -15.625 18.875 5.957 1 98.19 130 PRO B CA 1
ATOM 2196 C C . PRO B 1 130 ? -16.875 18.016 6.027 1 98.19 130 PRO B C 1
ATOM 2198 O O . PRO B 1 130 ? -17.359 17.703 7.121 1 98.19 130 PRO B O 1
ATOM 2201 N N . ASN B 1 131 ? -17.359 17.547 4.895 1 97.94 131 ASN B N 1
ATOM 2202 C CA . ASN B 1 131 ? -18.656 16.875 4.91 1 97.94 131 ASN B CA 1
ATOM 2203 C C . ASN B 1 131 ? -18.562 15.438 4.398 1 97.94 131 ASN B C 1
ATOM 2205 O O . ASN B 1 131 ? -19.578 14.797 4.125 1 97.94 131 ASN B O 1
ATOM 2209 N N . SER B 1 132 ? -17.391 15 4.137 1 98.44 132 SER B N 1
ATOM 2210 C CA . SER B 1 132 ? -17.188 13.648 3.617 1 98.44 132 SER B CA 1
ATOM 2211 C C . SER B 1 132 ? -16.047 12.945 4.348 1 98.44 132 SER B C 1
ATOM 2213 O O . SER B 1 132 ? -15.023 13.562 4.641 1 98.44 132 SER B O 1
ATOM 2215 N N . SER B 1 133 ? -16.266 11.664 4.594 1 98.88 133 SER B N 1
ATOM 2216 C CA . SER B 1 133 ? -15.156 10.859 5.109 1 98.88 133 SER B CA 1
ATOM 2217 C C . SER B 1 133 ? -14.102 10.625 4.035 1 98.88 133 SER B C 1
ATOM 2219 O O . SER B 1 133 ? -14.328 10.906 2.857 1 98.88 133 SER B O 1
ATOM 2221 N N . MET B 1 134 ? -12.969 10.211 4.477 1 98.94 134 MET B N 1
ATOM 2222 C CA . MET B 1 134 ? -11.906 9.812 3.564 1 98.94 134 MET B CA 1
ATOM 2223 C C . MET B 1 134 ? -11.102 8.648 4.141 1 98.94 134 MET B C 1
ATOM 2225 O O . MET B 1 134 ? -10.789 8.633 5.328 1 98.94 134 MET B O 1
ATOM 2229 N N . THR B 1 135 ? -10.773 7.695 3.258 1 98.94 135 THR B N 1
ATOM 2230 C CA . THR B 1 135 ? -9.906 6.582 3.627 1 98.94 135 THR B CA 1
ATOM 2231 C C . THR B 1 135 ? -8.711 6.492 2.684 1 98.94 135 THR B C 1
ATOM 2233 O O . THR B 1 135 ? -8.859 6.637 1.468 1 98.94 135 THR B O 1
ATOM 2236 N N . HIS B 1 136 ? -7.57 6.336 3.281 1 98.94 136 HIS B N 1
ATOM 2237 C CA . HIS B 1 136 ? -6.395 6.02 2.477 1 98.94 136 HIS B CA 1
ATOM 2238 C C . HIS B 1 136 ? -5.582 4.895 3.111 1 98.94 136 HIS B C 1
ATOM 2240 O O . HIS B 1 136 ? -5.715 4.625 4.309 1 98.94 136 HIS B O 1
ATOM 2246 N N . ILE B 1 137 ? -4.836 4.219 2.279 1 98.94 137 ILE B N 1
ATOM 2247 C CA . ILE B 1 137 ? -3.744 3.373 2.748 1 98.94 137 ILE B CA 1
ATOM 2248 C C . ILE B 1 137 ? -2.475 4.207 2.908 1 98.94 137 ILE B C 1
ATOM 2250 O O . ILE B 1 137 ? -2.078 4.926 1.988 1 98.94 137 ILE B O 1
ATOM 2254 N N . SER B 1 138 ? -1.914 4.148 4.047 1 98.81 138 SER B N 1
ATOM 2255 C CA . SER B 1 138 ? -0.66 4.832 4.344 1 98.81 138 SER B CA 1
ATOM 2256 C C . SER B 1 138 ? 0.508 3.852 4.383 1 98.81 138 SER B C 1
ATOM 2258 O O . SER B 1 138 ? 0.433 2.814 5.047 1 98.81 138 SER B O 1
ATOM 2260 N N . ILE B 1 139 ? 1.56 4.172 3.662 1 98.56 139 ILE B N 1
ATOM 2261 C CA . ILE B 1 139 ? 2.779 3.373 3.631 1 98.56 139 ILE B CA 1
ATOM 2262 C C . ILE B 1 139 ? 3.967 4.223 4.074 1 98.56 139 ILE B C 1
ATOM 2264 O O . ILE B 1 139 ? 4.203 5.305 3.531 1 98.56 139 ILE B O 1
ATOM 2268 N N . CYS B 1 140 ? 4.699 3.723 5.055 1 97.38 140 CYS B N 1
ATOM 2269 C CA . CYS B 1 140 ? 5.922 4.348 5.551 1 97.38 140 CYS B CA 1
ATOM 2270 C C . CYS B 1 140 ? 7.035 3.32 5.699 1 97.38 140 CYS B C 1
ATOM 2272 O O . CYS B 1 140 ? 6.781 2.115 5.691 1 97.38 140 CYS B O 1
ATOM 2274 N N . GLU B 1 141 ? 8.211 3.84 5.773 1 95.06 141 GLU B N 1
ATOM 2275 C CA . GLU B 1 141 ? 9.352 2.967 6 1 95.06 141 GLU B CA 1
ATOM 2276 C C . GLU B 1 141 ? 10.125 3.381 7.254 1 95.06 141 GLU B C 1
ATOM 2278 O O . GLU B 1 141 ? 10.219 4.57 7.562 1 95.06 141 GLU B O 1
ATOM 2283 N N . GLU B 1 142 ? 10.602 2.344 7.828 1 89.5 142 GLU B N 1
ATOM 2284 C CA . GLU B 1 142 ? 11.406 2.578 9.023 1 89.5 142 GLU B CA 1
ATOM 2285 C C . GLU B 1 142 ? 12.883 2.305 8.758 1 89.5 142 GLU B C 1
ATOM 2287 O O . GLU B 1 142 ? 13.242 1.214 8.312 1 89.5 142 GLU B O 1
ATOM 2292 N N . LYS B 1 143 ? 13.727 3.322 9.008 1 83.06 143 LYS B N 1
ATOM 2293 C CA . LYS B 1 143 ? 15.164 3.078 9 1 83.06 143 LYS B CA 1
ATOM 2294 C C . LYS B 1 143 ? 15.68 2.762 10.406 1 83.06 143 LYS B C 1
ATOM 2296 O O . LYS B 1 143 ? 16.703 2.084 10.555 1 83.06 143 LYS B O 1
ATOM 2301 N N . GLU B 1 144 ? 14.984 3.35 11.344 1 84.19 144 GLU B N 1
ATOM 2302 C CA . GLU B 1 144 ? 15.18 3.051 12.758 1 84.19 144 GLU B CA 1
ATOM 2303 C C . GLU B 1 144 ? 13.883 2.57 13.398 1 84.19 144 GLU B C 1
ATOM 2305 O O . GLU B 1 144 ? 12.805 3.102 13.117 1 84.19 144 GLU B O 1
ATOM 2310 N N . PRO B 1 145 ? 14.078 1.623 14.25 1 81.69 145 PRO B N 1
ATOM 2311 C CA . PRO B 1 145 ? 12.859 1.046 14.82 1 81.69 145 PRO B CA 1
ATOM 2312 C C . PRO B 1 145 ? 11.953 2.096 15.453 1 81.69 145 PRO B C 1
ATOM 2314 O O . PRO B 1 145 ? 12.406 2.904 16.266 1 81.69 145 PRO B O 1
ATOM 2317 N N . GLY B 1 146 ? 10.82 2.125 14.984 1 79.75 146 GLY B N 1
ATOM 2318 C CA . GLY B 1 146 ? 9.781 2.92 15.609 1 79.75 146 GLY B CA 1
ATOM 2319 C C . GLY B 1 146 ? 9.789 4.371 15.172 1 79.75 146 GLY B C 1
ATOM 2320 O O . GLY B 1 146 ? 8.938 5.156 15.594 1 79.75 146 GLY B O 1
ATOM 2321 N N . LYS B 1 147 ? 10.664 4.73 14.414 1 87.31 147 LYS B N 1
ATOM 2322 C CA . LYS B 1 147 ? 10.758 6.125 13.992 1 87.31 147 LYS B CA 1
ATOM 2323 C C . LYS B 1 147 ? 10.234 6.305 12.57 1 87.31 147 LYS B C 1
ATOM 2325 O O . LYS B 1 147 ? 11.023 6.379 11.625 1 87.31 147 LYS B O 1
ATOM 2330 N N . VAL B 1 148 ? 8.914 6.48 12.484 1 94.12 148 VAL B N 1
ATOM 2331 C CA . VAL B 1 148 ? 8.336 6.562 11.141 1 94.12 148 VAL B CA 1
ATOM 2332 C C . VAL B 1 148 ? 7.699 7.934 10.945 1 94.12 148 VAL B C 1
ATOM 2334 O O . VAL B 1 148 ? 7.465 8.352 9.805 1 94.12 148 VAL B O 1
ATOM 2337 N N . VAL B 1 149 ? 7.414 8.617 12.07 1 97.25 149 VAL B N 1
ATOM 2338 C CA . VAL B 1 149 ? 6.703 9.891 11.992 1 97.25 149 VAL B CA 1
ATOM 2339 C C . VAL B 1 149 ? 7.102 10.773 13.172 1 97.25 149 VAL B C 1
ATOM 2341 O O . VAL B 1 149 ? 7.316 10.281 14.281 1 97.25 149 VAL B O 1
ATOM 2344 N N . GLN B 1 150 ? 7.328 12 12.938 1 96.94 150 GLN B N 1
ATOM 2345 C CA . GLN B 1 150 ? 7.406 13.031 13.977 1 96.94 150 GLN B CA 1
ATOM 2346 C C . GLN B 1 150 ? 6.18 13.938 13.945 1 96.94 150 GLN B C 1
ATOM 2348 O O . GLN B 1 150 ? 5.996 14.711 13 1 96.94 150 GLN B O 1
ATOM 2353 N N . TRP B 1 151 ? 5.395 13.867 14.938 1 98.19 151 TRP B N 1
ATOM 2354 C CA . TRP B 1 151 ? 4.184 14.672 15.055 1 98.19 151 TRP B CA 1
ATOM 2355 C C . TRP B 1 151 ? 4.508 16.078 15.547 1 98.19 151 TRP B C 1
ATOM 2357 O O . TRP B 1 151 ? 5.402 16.266 16.375 1 98.19 151 TRP B O 1
ATOM 2367 N N . LEU B 1 152 ? 3.713 16.969 15.078 1 98.56 152 LEU B N 1
ATOM 2368 C CA . LEU B 1 152 ? 3.9 18.375 15.414 1 98.56 152 LEU B CA 1
ATOM 2369 C C . LEU B 1 152 ? 2.592 18.984 15.898 1 98.56 152 LEU B C 1
ATOM 2371 O O . LEU B 1 152 ? 1.783 18.312 16.547 1 98.56 152 LEU B O 1
ATOM 2375 N N . GLU B 1 153 ? 2.385 20.25 15.734 1 98.62 153 GLU B N 1
ATOM 2376 C CA . GLU B 1 153 ? 1.23 20.953 16.281 1 98.62 153 GLU B CA 1
ATOM 2377 C C . GLU B 1 153 ? -0.043 20.609 15.516 1 98.62 153 GLU B C 1
ATOM 2379 O O . GLU B 1 153 ? 0.015 20.234 14.344 1 98.62 153 GLU B O 1
ATOM 2384 N N . PRO B 1 154 ? -1.184 20.781 16.125 1 98.69 154 PRO B N 1
ATOM 2385 C CA . PRO B 1 154 ? -2.443 20.578 15.414 1 98.69 154 PRO B CA 1
ATOM 2386 C C . PRO B 1 154 ? -2.633 21.547 14.25 1 98.69 154 PRO B C 1
ATOM 2388 O O . PRO B 1 154 ? -2.123 22.656 14.289 1 98.69 154 PRO B O 1
ATOM 2391 N N . VAL B 1 155 ? -3.338 21.047 13.266 1 98.75 155 VAL B N 1
ATOM 2392 C CA . VAL B 1 155 ? -3.824 21.922 12.211 1 98.75 155 VAL B CA 1
ATOM 2393 C C . VAL B 1 155 ? -5 22.75 12.727 1 98.75 155 VAL B C 1
ATOM 2395 O O . VAL B 1 155 ? -6.059 22.203 13.047 1 98.75 155 VAL B O 1
ATOM 2398 N N . THR B 1 156 ? -4.84 24.031 12.742 1 97.88 156 THR B N 1
ATOM 2399 C CA . THR B 1 156 ? -5.902 24.859 13.289 1 97.88 156 THR B CA 1
ATOM 2400 C C . THR B 1 156 ? -7.105 24.891 12.352 1 97.88 156 THR B C 1
ATOM 2402 O O . THR B 1 156 ? -6.977 24.594 11.164 1 97.88 156 THR B O 1
ATOM 2405 N N . ASP B 1 157 ? -8.211 25.234 12.922 1 97.19 157 ASP B N 1
ATOM 2406 C CA . ASP B 1 157 ? -9.398 25.375 12.094 1 97.19 157 ASP B CA 1
ATOM 2407 C C . ASP B 1 157 ? -9.172 26.406 10.977 1 97.19 157 ASP B C 1
ATOM 2409 O O . ASP B 1 157 ? -9.656 26.219 9.859 1 97.19 157 ASP B O 1
ATOM 2413 N N . ALA B 1 158 ? -8.477 27.438 11.25 1 96.38 158 ALA B N 1
ATOM 2414 C CA . ALA B 1 158 ? -8.188 28.469 10.25 1 96.38 158 ALA B CA 1
ATOM 2415 C C . ALA B 1 158 ? -7.359 27.891 9.102 1 96.38 158 ALA B C 1
ATOM 2417 O O . ALA B 1 158 ? -7.617 28.188 7.938 1 96.38 158 ALA B O 1
ATOM 2418 N N . GLN B 1 159 ? -6.355 27.109 9.453 1 96.56 159 GLN B N 1
ATOM 2419 C CA . GLN B 1 159 ? -5.52 26.484 8.438 1 96.56 159 GLN B CA 1
ATOM 2420 C C . GLN B 1 159 ? -6.332 25.5 7.598 1 96.56 159 GLN B C 1
ATOM 2422 O O . GLN B 1 159 ? -6.223 25.484 6.371 1 96.56 159 GLN B O 1
ATOM 2427 N N . TYR B 1 160 ? -7.152 24.734 8.258 1 97.75 160 TYR B N 1
ATOM 2428 C CA . TYR B 1 160 ? -8 23.734 7.602 1 97.75 160 TYR B CA 1
ATOM 2429 C C . TYR B 1 160 ? -8.984 24.422 6.656 1 97.75 160 TYR B C 1
ATOM 2431 O O . TYR B 1 160 ? -9.242 23.922 5.555 1 97.75 160 TYR B O 1
ATOM 2439 N N . ASP B 1 161 ? -9.477 25.547 6.949 1 93.81 161 ASP B N 1
ATOM 2440 C CA . ASP B 1 161 ? -10.531 26.234 6.207 1 93.81 161 ASP B CA 1
ATOM 2441 C C . ASP B 1 161 ? -9.938 27.156 5.148 1 93.81 161 ASP B C 1
ATOM 2443 O O . ASP B 1 161 ? -10.664 27.766 4.359 1 93.81 161 ASP B O 1
ATOM 2447 N N . ALA B 1 162 ? -8.617 27.359 5.125 1 86.5 162 ALA B N 1
ATOM 2448 C CA . ALA B 1 162 ? -7.98 28.281 4.195 1 86.5 162 ALA B CA 1
ATOM 2449 C C . ALA B 1 162 ? -7.938 27.703 2.785 1 86.5 162 ALA B C 1
ATOM 2451 O O . ALA B 1 162 ? -7.211 28.203 1.922 1 86.5 162 ALA B O 1
ATOM 2452 N N . ARG B 1 163 ? -8.812 26.891 2.361 1 74.88 163 ARG B N 1
ATOM 2453 C CA . ARG B 1 163 ? -8.867 26.25 1.055 1 74.88 163 ARG B CA 1
ATOM 2454 C C . ARG B 1 163 ? -9.484 27.172 0.011 1 74.88 163 ARG B C 1
ATOM 2456 O O . ARG B 1 163 ? -10.289 28.047 0.345 1 74.88 163 ARG B O 1
#

pLDDT: mean 86.44, std 22.76, range [27.95, 98.94]

Organism: NCBI:txid901

Radius of gyration: 24.79 Å; Cα contacts (8 Å, |Δi|>4): 764; chains: 2; bounding box: 54×57×120 Å

Secondary structure (DSSP, 8-state):
-----------------------------S-EEE-TTSSPPEEPPTTTEES-EEEEEEE---SS--EEEEEEEE-TT-EEPSEE-SS-EEEEEEEE-EEEEETTS--EEE-TT-EEEE-TT--EEEEE-TTS-EEEEEEEE-SSTT-S-EE-PPPPHHHHH--/-----------------------------S-EEE-TTSSPPEEPPTTTEES-EEEEEEE---SS--EEEEEEEE-TT-EEPPEE-SS-EEEEEEEE-EEEEETTS--EEE-TT-EEEE-TT--EEEEE-TTS-EEEEEEEE-SSTT-S-EE-PPPPHHHHH--

InterPro domains:
  IPR011051 RmlC-like cupin domain superfamily [SSF51182] (41-161)
  IPR013096 Cupin 2, conserved barrel [PF07883] (72-134)
  IPR014710 RmlC-like jelly roll fold [G3DSA:2.60.120.10] (31-162)
  IPR047263 Hydroxynitrile lyase-like, cupin domain [cd02233] (49-155)

Foldseek 3Di:
DPPPPPPPPPPPPPPPPPPDPPPPPPCPDPDDDDDPPNFDKDWDDPLWKDATKIKAWDAAADPVGFKGKIKMKADAPMKTAWKFFQAWKKKAWAAKKKWKDWPPDDIDIDHHRDMDTGGGPTIMMMAHHNHMMTMIMMMFGDPDPPRTMDGDGGQDPCNNPVD/DPPPPPPPPPPPPPPPPPPPPPPPPPPPDDDDDDDPPNFDKDWDDPLWKDATKIKAWDAAADPVGFKGKIKMKADAPMKTAWKFFQAWKKKAWAAKKKWKDWPPDDIDIDHHRDMDTGGGPTIMMMAHHNHMMTMIMMMFGDPDPPRTMDGDGGQDPCNNPVD

Nearest PDB structures (foldseek):
  8oz8-assembly1_A  TM=9.873E-01  e=1.596E-19  Granulicella tundricola
  4bif-assembly1_C  TM=9.795E-01  e=1.354E-19  Granulicella tundricola MP5ACTX9
  4uxa-assembly9_L  TM=9.871E-01  e=4.770E-19  Granulicella tundricola
  2f4p-assembly2_C  TM=8.712E-01  e=1.016E-15  Thermotoga maritima MSB8
  4b29-assembly1_A  TM=8.120E-01  e=5.111E-07  Roseovarius nubinhibens ISM